Protein AF-A0A3P7LHP8-F1 (afdb_monomer)

InterPro domains:
  IPR000633 Vinculin, conserved site [PS00663] (89-109)
  IPR006077 Vinculin/alpha-catenin [PF01044] (1-221)
  IPR017997 Vinculin [PTHR46180] (1-216)
  IPR036723 Alpha-catenin/vinculin-like superfamily [SSF47220] (1-176)

Mean predicted aligned error: 13.94 Å

Structure (mmCIF, N/CA/C/O backbone):
data_AF-A0A3P7LHP8-F1
#
_entry.id   AF-A0A3P7LHP8-F1
#
loop_
_atom_site.group_PDB
_atom_site.id
_atom_site.type_symbol
_atom_site.label_atom_id
_atom_site.label_alt_id
_atom_site.label_comp_id
_atom_site.label_asym_id
_atom_site.label_entity_id
_atom_site.label_seq_id
_atom_site.pdbx_PDB_ins_code
_atom_site.Cartn_x
_atom_site.Cartn_y
_atom_site.Cartn_z
_atom_site.occupancy
_atom_site.B_iso_or_equiv
_atom_site.auth_seq_id
_atom_site.auth_comp_id
_atom_site.auth_asym_id
_atom_site.auth_atom_id
_atom_site.pdbx_PDB_model_num
ATOM 1 N N . MET A 1 1 ? 11.527 -10.636 -13.125 1.00 71.81 1 MET A N 1
ATOM 2 C CA . MET A 1 1 ? 12.858 -10.072 -13.431 1.00 71.81 1 MET A CA 1
ATOM 3 C C . MET A 1 1 ? 13.612 -10.857 -14.513 1.00 71.81 1 MET A C 1
ATOM 5 O O . MET A 1 1 ? 14.001 -10.207 -15.472 1.00 71.81 1 MET A O 1
ATOM 9 N N . PRO A 1 2 ? 13.761 -12.202 -14.464 1.00 74.88 2 PRO A N 1
ATOM 10 C CA . PRO A 1 2 ? 14.582 -12.938 -15.445 1.00 74.88 2 PRO A CA 1
ATOM 11 C C . PRO A 1 2 ? 14.226 -12.710 -16.932 1.00 74.88 2 PRO A C 1
ATOM 13 O O . PRO A 1 2 ? 15.140 -12.490 -17.721 1.00 74.88 2 PRO A O 1
ATOM 16 N N . PRO A 1 3 ? 12.938 -12.638 -17.334 1.00 79.81 3 PRO A N 1
ATOM 17 C CA . PRO A 1 3 ? 12.587 -12.382 -18.737 1.00 79.81 3 PRO A CA 1
ATOM 18 C C . PRO A 1 3 ? 12.969 -10.982 -19.242 1.00 79.81 3 PRO A C 1
ATOM 20 O O . PRO A 1 3 ? 13.235 -10.802 -20.426 1.00 79.81 3 PRO A O 1
ATOM 23 N N . ALA A 1 4 ? 12.989 -9.980 -18.357 1.00 79.00 4 ALA A N 1
ATOM 24 C CA . ALA A 1 4 ? 13.349 -8.612 -18.727 1.00 79.00 4 ALA A CA 1
ATOM 25 C C . ALA A 1 4 ? 14.856 -8.486 -18.995 1.00 79.00 4 ALA A C 1
ATOM 27 O O . ALA A 1 4 ? 15.250 -7.811 -19.941 1.00 79.00 4 ALA A O 1
ATOM 28 N N . LEU A 1 5 ? 15.680 -9.191 -18.211 1.00 83.62 5 LEU A N 1
ATOM 29 C CA . LEU A 1 5 ? 17.132 -9.242 -18.400 1.00 83.62 5 LEU A CA 1
ATOM 30 C C . LEU A 1 5 ? 17.506 -9.934 -19.713 1.00 83.62 5 LEU A C 1
ATOM 32 O O . LEU A 1 5 ? 18.297 -9.388 -20.473 1.00 83.62 5 LEU A O 1
ATOM 36 N N . PHE A 1 6 ? 16.864 -11.066 -20.022 1.00 87.31 6 PHE A N 1
ATOM 37 C CA . PHE A 1 6 ? 17.081 -11.770 -21.288 1.00 87.31 6 PHE A CA 1
ATOM 38 C C . PHE A 1 6 ? 16.796 -10.875 -22.504 1.00 87.31 6 PHE A C 1
ATOM 40 O O . PHE A 1 6 ? 17.569 -10.846 -23.455 1.00 87.31 6 PHE A O 1
ATOM 47 N N . ARG A 1 7 ? 15.724 -10.073 -22.454 1.00 83.50 7 A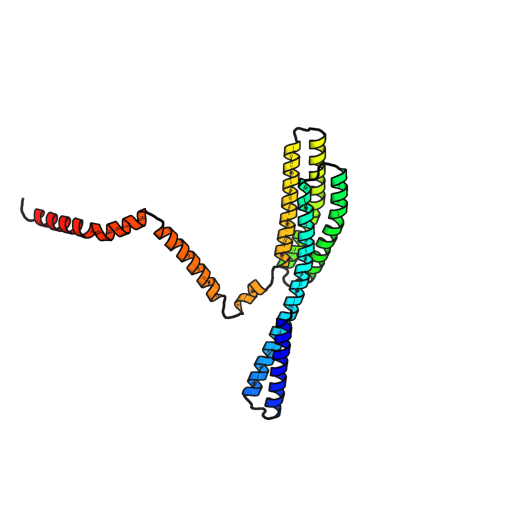RG A N 1
ATOM 48 C CA . ARG A 1 7 ? 15.395 -9.122 -23.527 1.00 83.50 7 ARG A CA 1
ATOM 49 C C . ARG A 1 7 ? 16.471 -8.047 -23.719 1.00 83.50 7 ARG A C 1
ATOM 51 O O . ARG A 1 7 ? 16.726 -7.652 -24.851 1.00 83.50 7 ARG A O 1
ATOM 58 N N . VAL A 1 8 ? 17.079 -7.553 -22.638 1.00 91.38 8 VAL A N 1
ATOM 59 C CA . VAL A 1 8 ? 18.191 -6.587 -22.726 1.00 91.38 8 VAL A CA 1
ATOM 60 C C . VAL A 1 8 ? 19.426 -7.247 -23.340 1.00 91.38 8 VAL A C 1
ATOM 62 O O . VAL A 1 8 ? 20.081 -6.650 -24.191 1.00 91.38 8 VAL A O 1
ATOM 65 N N . GLU A 1 9 ? 19.719 -8.486 -22.946 1.00 93.56 9 GLU A N 1
ATOM 66 C CA . GLU A 1 9 ? 20.841 -9.263 -23.472 1.00 93.56 9 GLU A CA 1
ATOM 67 C C . GLU A 1 9 ? 20.690 -9.537 -24.975 1.00 93.56 9 GLU A C 1
ATOM 69 O O . GLU A 1 9 ? 21.586 -9.203 -25.749 1.00 93.56 9 GLU A O 1
ATOM 74 N N . GLU A 1 10 ? 19.535 -10.034 -25.415 1.00 93.31 10 GLU A N 1
ATOM 75 C CA . GLU A 1 10 ? 19.224 -10.254 -26.834 1.00 93.31 10 GLU A CA 1
ATOM 76 C C . GLU A 1 10 ? 19.318 -8.950 -27.645 1.00 93.31 10 GLU A C 1
ATOM 78 O O . GLU A 1 10 ? 19.951 -8.895 -28.701 1.00 93.31 10 GLU A O 1
ATOM 83 N N . ALA A 1 11 ? 18.757 -7.858 -27.122 1.00 94.88 11 ALA A N 1
ATOM 84 C CA . ALA A 1 11 ? 18.827 -6.556 -27.774 1.00 94.88 11 ALA A CA 1
ATOM 85 C C . ALA A 1 11 ? 20.271 -6.041 -27.914 1.00 94.88 11 ALA A C 1
ATOM 87 O O . ALA A 1 11 ? 20.603 -5.399 -28.912 1.00 94.88 11 ALA A O 1
ATOM 88 N N . SER A 1 12 ? 21.144 -6.352 -26.950 1.00 96.50 12 SER A N 1
ATOM 89 C CA . SER A 1 12 ? 22.566 -6.007 -27.016 1.00 96.50 12 SER A CA 1
ATOM 90 C C . SER A 1 12 ? 23.298 -6.769 -28.124 1.00 96.50 12 SER A C 1
ATOM 92 O O . SER A 1 12 ? 24.155 -6.189 -28.790 1.00 96.50 12 SER A O 1
ATOM 94 N N . GLN A 1 13 ? 22.911 -8.022 -28.389 1.00 96.94 13 GLN A N 1
ATOM 95 C CA . GLN A 1 13 ? 23.457 -8.816 -29.494 1.00 96.94 13 GLN A CA 1
ATOM 96 C C . GLN A 1 13 ? 23.066 -8.201 -30.844 1.00 96.94 13 GLN A C 1
ATOM 98 O O . GLN A 1 13 ? 23.929 -7.991 -31.691 1.00 96.94 13 GLN A O 1
ATOM 103 N N . PHE A 1 14 ? 21.806 -7.778 -31.017 1.00 95.56 14 PHE A N 1
ATOM 104 C CA . PHE A 1 14 ? 21.389 -7.080 -32.244 1.00 95.56 14 PHE A CA 1
ATOM 105 C C . PHE A 1 14 ? 22.141 -5.769 -32.482 1.00 95.56 14 PHE A C 1
ATOM 107 O O . PHE A 1 14 ? 22.428 -5.433 -33.631 1.00 95.56 14 PHE A O 1
ATOM 114 N N . LEU A 1 15 ? 22.491 -5.035 -31.422 1.00 97.38 15 LEU A N 1
ATOM 115 C CA . LEU A 1 15 ? 23.317 -3.834 -31.548 1.00 97.38 15 LEU A CA 1
ATOM 116 C C . LEU A 1 15 ? 24.757 -4.164 -31.962 1.00 97.38 15 LEU A C 1
ATOM 118 O O . LEU A 1 15 ? 25.315 -3.458 -32.801 1.00 97.38 15 LEU A O 1
ATOM 122 N N . GLN A 1 16 ? 25.346 -5.235 -31.424 1.00 97.50 16 GLN A N 1
ATOM 123 C CA . GLN A 1 16 ? 26.680 -5.691 -31.829 1.00 97.50 16 GLN A CA 1
ATOM 124 C C . GLN A 1 16 ? 26.702 -6.110 -33.305 1.00 97.50 16 GLN A C 1
ATOM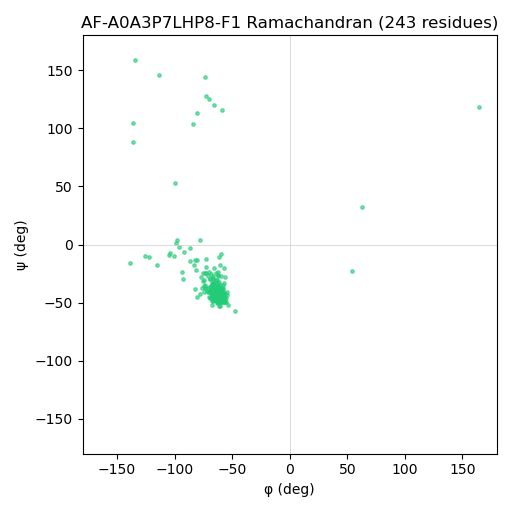 126 O O . GLN A 1 16 ? 27.563 -5.649 -34.059 1.00 97.50 16 GLN A O 1
ATOM 131 N N . ASP A 1 17 ? 25.710 -6.891 -33.740 1.00 96.50 17 ASP A N 1
ATOM 132 C CA . ASP A 1 17 ? 25.544 -7.293 -35.141 1.00 96.50 17 ASP A CA 1
ATOM 133 C C . ASP A 1 17 ? 25.386 -6.073 -36.059 1.00 96.50 17 ASP A C 1
ATOM 135 O O . ASP A 1 17 ? 25.985 -5.999 -37.133 1.00 96.50 17 ASP A O 1
ATOM 139 N N . ALA A 1 18 ? 24.599 -5.081 -35.632 1.00 97.56 18 ALA A N 1
ATOM 140 C CA . ALA A 1 18 ? 24.390 -3.856 -36.393 1.00 97.56 18 ALA A CA 1
ATOM 141 C C . ALA A 1 18 ? 25.692 -3.071 -36.604 1.00 97.56 18 ALA A C 1
ATOM 143 O O . ALA A 1 18 ? 25.943 -2.604 -37.715 1.00 97.56 18 ALA A O 1
ATOM 144 N N . VAL A 1 19 ? 26.530 -2.954 -35.568 1.00 97.44 19 VAL A N 1
ATOM 145 C CA . VAL A 1 19 ? 27.836 -2.281 -35.652 1.00 97.44 19 VAL A CA 1
ATOM 146 C C . VAL A 1 19 ? 28.754 -2.995 -36.642 1.00 97.44 19 VAL A C 1
ATOM 148 O O . VAL A 1 19 ? 29.385 -2.330 -37.462 1.00 97.44 19 VAL A O 1
ATOM 151 N N . GLN A 1 20 ? 28.801 -4.331 -36.621 1.00 96.81 20 GLN A N 1
ATOM 152 C CA . GLN A 1 20 ? 29.609 -5.095 -37.578 1.00 96.81 20 GLN A CA 1
ATOM 153 C C . GLN A 1 20 ? 29.133 -4.885 -39.022 1.00 96.81 20 GLN A C 1
ATOM 155 O O . GLN A 1 20 ? 29.943 -4.585 -39.899 1.00 96.81 20 GLN A O 1
ATOM 160 N N . LEU A 1 21 ? 27.823 -4.988 -39.265 1.00 96.50 21 LEU A N 1
ATOM 161 C CA . LEU A 1 21 ? 27.235 -4.844 -40.600 1.00 96.50 21 LEU A CA 1
ATOM 162 C C . LEU A 1 21 ? 27.407 -3.430 -41.167 1.00 96.50 21 LEU A C 1
ATOM 164 O O . LEU A 1 21 ? 27.750 -3.279 -42.337 1.00 96.50 21 LEU A O 1
ATOM 168 N N . LEU A 1 22 ? 27.185 -2.398 -40.348 1.00 96.25 22 LEU A N 1
ATOM 169 C CA . LEU A 1 22 ? 27.300 -0.997 -40.768 1.00 96.25 22 LEU A CA 1
ATOM 170 C C . LEU A 1 22 ? 28.752 -0.523 -40.873 1.00 96.25 22 LEU A C 1
ATOM 172 O O . LEU A 1 22 ? 29.041 0.368 -41.668 1.00 96.25 22 LEU A O 1
ATOM 176 N N . GLY A 1 23 ? 29.661 -1.113 -40.091 1.00 95.62 23 GLY A N 1
ATOM 177 C CA . GLY A 1 23 ? 31.096 -0.859 -40.206 1.00 95.62 23 GLY A CA 1
ATOM 178 C C . GLY A 1 23 ? 31.687 -1.395 -41.512 1.00 95.62 23 GLY A C 1
ATOM 179 O O . GLY A 1 23 ? 32.597 -0.780 -42.060 1.00 95.62 23 GLY A O 1
ATOM 180 N N . GLN A 1 24 ? 31.158 -2.513 -42.024 1.00 95.75 24 GLN A N 1
ATOM 181 C CA . GLN A 1 24 ? 31.544 -3.082 -43.321 1.00 95.75 24 GLN A CA 1
ATOM 182 C C . GLN A 1 24 ? 30.854 -2.376 -44.497 1.00 95.75 24 GLN A C 1
ATOM 184 O O . GLN A 1 24 ? 31.508 -2.059 -45.488 1.00 95.75 24 GLN A O 1
ATOM 189 N N . ASP A 1 25 ? 29.546 -2.121 -44.389 1.00 95.81 25 ASP A N 1
ATOM 190 C CA . ASP A 1 25 ? 28.748 -1.419 -45.398 1.00 95.81 25 ASP A CA 1
ATOM 191 C C . ASP A 1 25 ? 27.816 -0.379 -44.740 1.00 95.81 25 ASP A C 1
ATOM 193 O O . ASP A 1 25 ? 26.749 -0.731 -44.218 1.00 95.81 25 ASP A O 1
ATOM 197 N N . PRO A 1 26 ? 28.148 0.924 -44.831 1.00 95.38 26 PRO A N 1
ATOM 198 C CA . PRO A 1 26 ? 27.325 2.007 -44.281 1.00 95.38 26 PRO A CA 1
ATOM 199 C C . PRO A 1 26 ? 25.899 2.098 -44.862 1.00 95.38 26 PRO A C 1
ATOM 201 O O . PRO A 1 26 ? 25.013 2.751 -44.291 1.00 95.38 26 PRO A O 1
ATOM 204 N N . THR A 1 27 ? 25.645 1.471 -46.013 1.00 95.31 27 THR A N 1
ATOM 205 C CA . THR A 1 27 ? 24.336 1.463 -46.684 1.00 95.31 27 THR A CA 1
ATOM 206 C C . THR A 1 27 ? 23.514 0.200 -46.419 1.00 95.31 27 THR A C 1
ATOM 208 O O . THR A 1 27 ? 22.365 0.120 -46.86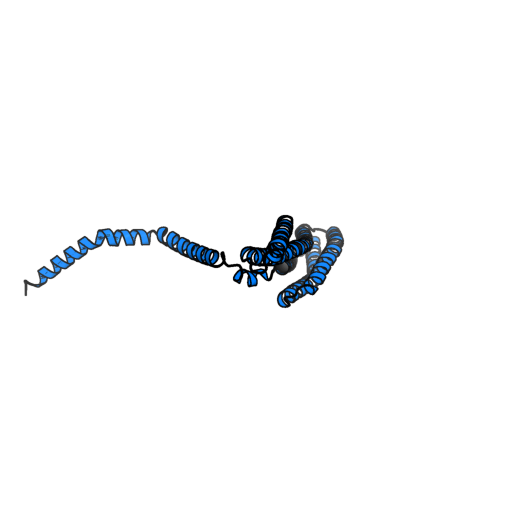5 1.00 95.31 27 THR A O 1
ATOM 211 N N . SER A 1 28 ? 24.036 -0.731 -45.611 1.00 96.75 28 SER A N 1
ATOM 212 C CA . SER A 1 28 ? 23.397 -2.010 -45.300 1.00 96.75 28 SER A CA 1
ATOM 213 C C . SER A 1 28 ? 22.017 -1.841 -44.659 1.00 96.75 28 SER A C 1
ATOM 215 O O . SER A 1 28 ? 21.864 -1.363 -43.530 1.00 96.75 28 SER A O 1
ATOM 217 N N . GLN A 1 29 ? 20.983 -2.298 -45.370 1.00 96.25 29 GLN A N 1
ATOM 218 C CA . GLN A 1 29 ? 19.599 -2.294 -44.884 1.00 96.25 29 GLN A CA 1
ATOM 219 C C . GLN A 1 29 ? 19.415 -3.222 -43.677 1.00 96.25 29 GLN A C 1
ATOM 221 O O . GLN A 1 29 ? 18.713 -2.878 -42.724 1.00 96.25 29 GLN A O 1
ATOM 226 N N . LEU A 1 30 ? 20.081 -4.384 -43.686 1.00 95.25 30 LEU A N 1
ATOM 227 C CA . LEU A 1 30 ? 20.036 -5.332 -42.573 1.00 95.25 30 LEU A CA 1
ATOM 228 C C . LEU A 1 30 ? 20.683 -4.737 -41.316 1.00 95.25 30 LEU A C 1
ATOM 230 O O . LEU A 1 30 ? 20.103 -4.845 -40.238 1.00 95.25 30 LEU A O 1
ATOM 234 N N . GLY A 1 31 ? 21.827 -4.057 -41.460 1.00 96.50 31 GLY A N 1
ATOM 235 C CA . GLY A 1 31 ? 22.488 -3.361 -40.354 1.00 96.50 31 GLY A CA 1
ATOM 236 C C . GLY A 1 31 ? 21.591 -2.293 -39.719 1.00 96.50 31 GLY A C 1
ATOM 237 O O . GLY A 1 31 ? 21.432 -2.263 -38.500 1.00 96.50 31 GLY A O 1
ATOM 238 N N . ARG A 1 32 ? 20.905 -1.479 -40.536 1.00 97.31 32 ARG A N 1
ATOM 239 C CA . ARG A 1 32 ? 19.922 -0.489 -40.049 1.00 97.31 32 ARG A CA 1
ATOM 240 C C . ARG A 1 32 ? 18.742 -1.138 -39.327 1.00 97.31 32 ARG A C 1
ATOM 242 O O . ARG A 1 32 ? 18.329 -0.646 -38.281 1.00 97.31 32 ARG A O 1
ATOM 249 N N . LYS A 1 33 ? 18.211 -2.247 -39.852 1.00 96.56 33 LYS A N 1
ATOM 250 C CA . LYS A 1 33 ? 17.118 -2.989 -39.207 1.00 96.56 33 LYS A CA 1
ATOM 251 C C . LYS A 1 33 ? 17.536 -3.516 -37.831 1.00 96.56 33 LYS A C 1
ATOM 253 O O . LYS A 1 33 ? 16.822 -3.283 -36.859 1.00 96.56 33 LYS A O 1
ATOM 258 N N . ARG A 1 34 ? 18.704 -4.163 -37.741 1.00 96.56 34 ARG A N 1
ATOM 259 C CA . ARG A 1 34 ? 19.256 -4.683 -36.478 1.00 96.56 34 ARG A CA 1
ATOM 260 C C . ARG A 1 34 ? 19.508 -3.573 -35.461 1.00 96.56 34 ARG A C 1
ATOM 262 O O . ARG A 1 34 ? 19.192 -3.754 -34.290 1.00 96.56 34 ARG A O 1
ATOM 269 N N . LEU A 1 35 ? 19.981 -2.408 -35.911 1.00 96.69 35 LEU A N 1
ATOM 270 C CA . LEU A 1 35 ? 20.140 -1.231 -35.056 1.00 96.69 35 LEU A CA 1
ATOM 271 C C . LEU A 1 35 ? 18.799 -0.804 -34.446 1.00 96.69 35 LEU A C 1
ATOM 273 O O . LEU A 1 35 ? 18.706 -0.643 -33.236 1.00 96.69 35 LEU A O 1
ATOM 277 N N . ILE A 1 36 ? 17.750 -0.669 -35.265 1.00 95.75 36 ILE A N 1
ATOM 278 C CA . ILE A 1 36 ? 16.415 -0.262 -34.799 1.00 95.75 36 ILE A CA 1
ATOM 279 C C . ILE A 1 36 ? 15.836 -1.287 -33.813 1.00 95.75 36 ILE A C 1
ATOM 281 O O . ILE A 1 36 ? 15.333 -0.908 -32.753 1.00 95.75 36 ILE A O 1
ATOM 285 N N . GLU A 1 37 ? 15.908 -2.579 -34.143 1.00 93.75 37 GLU A N 1
ATOM 286 C CA . GLU A 1 37 ? 15.404 -3.662 -33.290 1.00 93.75 37 GLU A CA 1
ATOM 287 C C . GLU A 1 37 ? 16.165 -3.737 -31.962 1.00 93.75 37 GLU A C 1
ATOM 289 O O . GLU A 1 37 ? 15.538 -3.797 -30.902 1.00 93.75 37 GLU A O 1
ATOM 294 N N . GLY A 1 38 ? 17.497 -3.645 -32.003 1.00 94.00 38 GLY A N 1
ATOM 295 C CA . GLY A 1 38 ? 18.345 -3.591 -30.817 1.00 94.00 38 GLY A CA 1
ATOM 296 C C . GLY A 1 38 ? 18.047 -2.368 -29.949 1.00 94.00 38 GLY A C 1
ATOM 297 O O . GLY A 1 38 ? 17.789 -2.506 -28.755 1.00 94.00 38 GLY A O 1
ATOM 298 N N . SER A 1 39 ? 17.974 -1.167 -30.530 1.00 95.56 39 SER A N 1
ATOM 299 C CA . SER A 1 39 ? 17.658 0.059 -29.781 1.00 95.56 39 SER A CA 1
ATOM 300 C C . SER A 1 39 ? 16.279 -0.005 -29.119 1.00 95.56 39 SER A C 1
ATOM 302 O O . SER A 1 39 ? 16.142 0.333 -27.940 1.00 95.56 39 SER A O 1
ATOM 304 N N . ARG A 1 40 ? 15.255 -0.489 -29.835 1.00 93.00 40 ARG A N 1
ATOM 305 C CA . ARG A 1 40 ? 13.913 -0.693 -29.269 1.00 93.00 40 ARG A CA 1
ATOM 306 C C . ARG A 1 40 ? 13.938 -1.731 -28.146 1.00 93.00 40 ARG A C 1
ATOM 308 O O . ARG A 1 40 ? 13.317 -1.514 -27.105 1.00 93.00 40 ARG A O 1
ATOM 315 N N . GLY A 1 41 ? 14.648 -2.838 -28.350 1.00 88.69 41 GLY A N 1
ATOM 316 C CA . GLY A 1 41 ? 14.789 -3.910 -27.371 1.00 88.69 41 GLY A CA 1
ATOM 317 C C . GLY A 1 41 ? 15.448 -3.440 -26.073 1.00 88.69 41 GLY A C 1
ATOM 318 O O . GLY A 1 41 ? 14.940 -3.759 -24.999 1.00 88.69 41 GLY A O 1
ATOM 319 N N . ILE A 1 42 ? 16.495 -2.610 -26.151 1.00 92.69 42 ILE A N 1
ATOM 320 C CA . ILE A 1 42 ? 17.154 -2.023 -24.973 1.00 92.69 42 ILE A CA 1
ATOM 321 C C . ILE A 1 42 ? 16.196 -1.118 -24.198 1.00 92.69 42 ILE A C 1
ATOM 323 O O . ILE A 1 42 ? 16.085 -1.261 -22.979 1.00 92.69 42 ILE A O 1
ATOM 327 N N . LEU A 1 43 ? 15.464 -0.231 -24.883 1.00 90.75 43 LEU A N 1
ATOM 328 C CA . LEU A 1 43 ? 14.508 0.670 -24.232 1.00 90.75 43 LEU A CA 1
ATOM 329 C C . LEU A 1 43 ? 13.398 -0.119 -23.520 1.00 90.75 43 LEU A C 1
ATOM 331 O O . LEU A 1 43 ? 13.131 0.097 -22.339 1.00 90.75 43 LEU A O 1
ATOM 335 N N . GLN A 1 44 ? 12.786 -1.075 -24.223 1.00 88.62 44 GLN A N 1
ATOM 336 C CA . GLN A 1 44 ? 11.710 -1.909 -23.681 1.00 88.62 44 GLN A CA 1
ATOM 337 C C . GLN A 1 44 ? 12.197 -2.835 -22.560 1.00 88.62 44 GLN A C 1
ATOM 339 O O . GLN A 1 44 ? 11.493 -3.033 -21.571 1.00 88.62 44 GLN A O 1
ATOM 344 N N . GLY A 1 45 ? 13.389 -3.415 -22.708 1.00 85.31 45 GLY A N 1
ATOM 345 C CA . GLY A 1 45 ? 14.004 -4.283 -21.710 1.00 85.31 45 GLY A CA 1
ATOM 346 C C . GLY A 1 45 ? 14.336 -3.526 -20.428 1.00 85.31 45 GLY A C 1
ATOM 347 O O . GLY A 1 45 ? 13.941 -3.956 -19.347 1.00 85.31 45 GLY A O 1
ATOM 348 N N . THR A 1 46 ? 14.964 -2.354 -20.549 1.00 90.12 46 THR A N 1
ATOM 349 C CA . THR A 1 46 ? 15.288 -1.491 -19.401 1.00 90.12 46 THR A CA 1
ATOM 350 C C . THR A 1 46 ? 14.026 -1.054 -18.666 1.00 90.12 46 THR A C 1
ATOM 352 O O . THR A 1 46 ? 13.948 -1.201 -17.447 1.00 90.12 46 THR A O 1
ATOM 355 N N . LEU A 1 47 ? 12.999 -0.606 -19.398 1.00 88.00 47 LEU A N 1
ATOM 356 C CA . LEU A 1 47 ? 11.702 -0.265 -18.810 1.00 88.00 47 LEU A CA 1
ATOM 357 C C . LEU A 1 47 ? 11.105 -1.454 -18.043 1.00 88.00 47 LEU A C 1
ATOM 359 O O . LEU A 1 47 ? 10.669 -1.297 -16.907 1.00 88.00 47 LEU A O 1
ATOM 363 N N . ALA A 1 48 ? 11.127 -2.654 -18.626 1.00 84.88 48 ALA A N 1
ATOM 364 C CA . ALA A 1 48 ? 10.601 -3.852 -17.977 1.00 84.88 48 ALA A CA 1
ATOM 365 C C . ALA A 1 48 ? 11.375 -4.236 -16.702 1.00 84.88 48 ALA A C 1
ATOM 367 O O . ALA A 1 48 ? 10.769 -4.747 -15.759 1.00 84.88 48 ALA A O 1
ATOM 368 N N . VAL A 1 49 ? 12.691 -3.992 -16.647 1.00 86.38 49 VAL A N 1
ATOM 369 C CA . VAL A 1 49 ? 13.498 -4.190 -15.431 1.00 86.38 49 VAL A CA 1
ATOM 370 C C . VAL A 1 49 ? 13.086 -3.198 -14.344 1.00 86.38 49 VAL A C 1
ATOM 372 O O . VAL A 1 49 ? 12.809 -3.625 -13.223 1.00 86.38 49 VAL A O 1
ATOM 375 N N . LEU A 1 50 ? 12.987 -1.908 -14.680 1.00 87.69 50 LEU A N 1
ATOM 376 C CA . LEU A 1 50 ? 12.589 -0.858 -13.737 1.00 87.69 50 LEU A CA 1
ATOM 377 C C . LEU A 1 50 ? 11.180 -1.099 -13.185 1.00 87.69 50 LEU A C 1
ATOM 379 O O . LEU A 1 50 ? 10.983 -1.067 -11.975 1.00 87.69 50 LEU A O 1
ATOM 383 N N . VAL A 1 51 ? 10.222 -1.448 -14.049 1.00 85.31 51 VAL A N 1
ATOM 384 C CA . VAL A 1 51 ? 8.856 -1.806 -13.636 1.00 85.31 51 VAL A CA 1
ATOM 385 C C . VAL A 1 51 ? 8.855 -3.048 -12.743 1.00 85.31 51 VAL A C 1
ATOM 387 O O . VAL A 1 51 ? 8.158 -3.086 -11.735 1.00 85.31 51 VAL A O 1
ATOM 390 N N . ALA A 1 52 ? 9.634 -4.084 -13.071 1.00 85.38 52 ALA A N 1
ATOM 391 C CA . ALA A 1 52 ? 9.693 -5.287 -12.243 1.00 85.38 52 ALA A CA 1
ATOM 392 C C . ALA A 1 52 ? 10.255 -5.011 -10.839 1.00 85.38 52 ALA A C 1
ATOM 394 O O . ALA A 1 52 ? 9.798 -5.640 -9.879 1.00 85.38 52 ALA A O 1
ATOM 395 N N . PHE A 1 53 ? 11.230 -4.105 -10.738 1.00 89.12 53 PHE A N 1
ATOM 396 C CA . PHE A 1 53 ? 11.785 -3.642 -9.472 1.00 89.12 53 PHE A CA 1
ATOM 397 C C . PHE A 1 53 ? 10.749 -2.839 -8.679 1.00 89.12 53 PHE A C 1
ATOM 399 O O . PHE A 1 53 ? 10.437 -3.207 -7.548 1.00 89.12 53 PHE A O 1
ATOM 406 N N . ASP A 1 54 ? 10.133 -1.835 -9.301 1.00 90.81 54 ASP A N 1
ATOM 407 C CA . ASP A 1 54 ? 9.105 -0.994 -8.680 1.00 90.81 54 ASP A CA 1
ATOM 408 C C . ASP A 1 54 ? 7.922 -1.821 -8.148 1.00 90.81 54 ASP A C 1
ATOM 410 O O . ASP A 1 54 ? 7.570 -1.746 -6.972 1.00 90.81 54 ASP A O 1
ATOM 414 N N . LEU A 1 55 ? 7.393 -2.742 -8.962 1.00 89.19 55 LEU A N 1
ATOM 415 C CA . LEU A 1 55 ? 6.334 -3.666 -8.544 1.00 89.19 55 LEU A CA 1
ATOM 416 C C . LEU A 1 55 ? 6.748 -4.556 -7.363 1.00 89.19 55 LEU A C 1
ATOM 418 O O . LEU A 1 55 ? 5.889 -5.056 -6.635 1.00 89.19 55 LEU A O 1
ATOM 422 N N . SER A 1 56 ? 8.044 -4.828 -7.191 1.00 91.75 56 SER A N 1
ATOM 423 C CA . SER A 1 56 ? 8.535 -5.593 -6.044 1.00 91.75 56 SER A CA 1
ATOM 424 C C . SER A 1 56 ? 8.555 -4.767 -4.761 1.00 91.75 56 SER A C 1
ATOM 426 O O . SER A 1 56 ? 8.155 -5.298 -3.725 1.00 91.75 56 SER A O 1
ATOM 428 N N . GLU A 1 57 ? 8.904 -3.482 -4.838 1.00 94.88 57 GLU A N 1
ATOM 429 C CA . GLU A 1 57 ? 8.815 -2.554 -3.707 1.00 94.88 57 GLU A CA 1
ATOM 430 C C . GLU A 1 57 ? 7.354 -2.321 -3.313 1.00 94.88 57 GLU A C 1
ATOM 432 O O . GLU A 1 57 ? 6.994 -2.521 -2.154 1.00 94.88 57 GLU A O 1
ATOM 437 N N . VAL A 1 58 ? 6.467 -2.069 -4.284 1.00 96.12 58 VAL A N 1
ATOM 438 C CA . VAL A 1 58 ? 5.019 -1.944 -4.041 1.00 96.12 58 VAL A CA 1
ATOM 439 C C . VAL A 1 58 ? 4.465 -3.175 -3.316 1.00 96.12 58 VAL A C 1
ATOM 441 O O . VAL A 1 58 ? 3.716 -3.042 -2.348 1.00 96.12 58 VAL A O 1
ATOM 444 N N . ARG A 1 59 ? 4.862 -4.393 -3.721 1.00 97.00 59 ARG A N 1
ATOM 445 C CA . ARG A 1 59 ? 4.444 -5.623 -3.025 1.00 97.00 59 ARG A CA 1
ATOM 446 C C . ARG A 1 59 ? 4.890 -5.647 -1.563 1.00 97.00 59 ARG A C 1
ATOM 448 O O . ARG A 1 59 ? 4.095 -6.060 -0.726 1.00 97.00 59 ARG A O 1
ATOM 455 N N . LYS A 1 60 ? 6.108 -5.199 -1.238 1.00 97.56 60 LYS A N 1
ATOM 456 C CA . LYS A 1 60 ? 6.580 -5.133 0.158 1.00 97.56 60 LYS A CA 1
ATOM 457 C C . LYS A 1 60 ? 5.706 -4.196 0.994 1.00 97.56 60 LYS A C 1
ATOM 459 O O . LYS A 1 60 ? 5.299 -4.573 2.090 1.00 97.56 60 LYS A O 1
ATOM 464 N N . ILE A 1 61 ? 5.361 -3.024 0.458 1.00 98.31 61 ILE A N 1
ATOM 465 C CA . ILE A 1 61 ? 4.507 -2.045 1.149 1.00 98.31 61 ILE A CA 1
ATOM 466 C C . ILE A 1 61 ? 3.101 -2.618 1.382 1.00 98.31 61 ILE A C 1
ATOM 468 O O . ILE A 1 61 ? 2.550 -2.528 2.483 1.00 98.31 61 ILE A O 1
ATOM 472 N N . VAL A 1 62 ? 2.536 -3.282 0.369 1.00 98.31 62 VAL A N 1
ATOM 473 C CA . VAL A 1 62 ? 1.233 -3.958 0.467 1.00 98.31 62 VAL A CA 1
ATOM 474 C C . VAL A 1 62 ? 1.236 -5.052 1.541 1.00 98.31 62 VAL A C 1
ATOM 476 O O . VAL A 1 62 ? 0.240 -5.207 2.247 1.00 98.31 62 VAL A O 1
ATOM 479 N N . GLU A 1 63 ? 2.335 -5.787 1.724 1.00 98.44 63 GLU A N 1
ATOM 480 C CA . GLU A 1 63 ? 2.426 -6.785 2.797 1.00 98.44 63 GLU A CA 1
ATOM 481 C C . GLU A 1 63 ? 2.396 -6.158 4.203 1.00 98.44 63 GLU A C 1
ATOM 483 O O . GLU A 1 63 ? 1.784 -6.733 5.109 1.00 98.44 63 GLU A O 1
ATOM 488 N N . TYR A 1 64 ? 2.945 -4.952 4.406 1.00 98.50 64 TYR A N 1
ATOM 489 C CA . TYR A 1 64 ? 2.750 -4.232 5.674 1.00 98.50 64 TYR A CA 1
ATOM 490 C C . TYR A 1 64 ? 1.278 -3.869 5.899 1.00 98.50 64 TYR A C 1
ATOM 492 O O . TYR A 1 64 ? 0.765 -4.059 7.003 1.00 98.50 64 T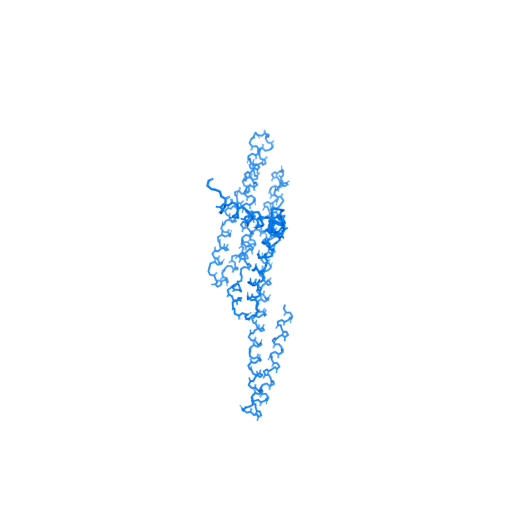YR A O 1
ATOM 500 N N . CYS A 1 65 ? 0.579 -3.417 4.853 1.00 98.62 65 CYS A N 1
ATOM 501 C CA . CYS A 1 65 ? -0.850 -3.100 4.920 1.00 98.62 65 CYS A CA 1
ATOM 502 C C . CYS A 1 65 ? -1.686 -4.336 5.287 1.00 98.62 65 CYS A C 1
ATOM 504 O O . CYS A 1 65 ? -2.508 -4.300 6.205 1.00 98.62 65 CYS A O 1
ATOM 506 N N . LYS A 1 66 ? -1.427 -5.471 4.628 1.00 98.50 66 LYS A N 1
ATOM 507 C CA . LYS A 1 66 ? -2.089 -6.749 4.931 1.00 98.50 66 LYS A CA 1
ATOM 508 C C . LYS A 1 66 ? -1.787 -7.251 6.339 1.00 98.50 66 LYS A C 1
ATOM 510 O O . LYS A 1 66 ? -2.680 -7.787 6.988 1.00 98.50 66 LYS A O 1
ATOM 515 N N . SER A 1 67 ? -0.562 -7.057 6.824 1.00 98.31 67 SER A N 1
ATOM 516 C CA . SER A 1 67 ? -0.184 -7.428 8.193 1.00 98.31 67 SER A CA 1
ATOM 517 C C . SER A 1 67 ? -1.004 -6.652 9.226 1.00 98.31 67 SER A C 1
ATOM 519 O O . SER A 1 67 ? -1.481 -7.231 10.201 1.00 98.31 67 SER A O 1
ATOM 521 N N . VAL A 1 68 ? -1.231 -5.355 8.993 1.00 98.44 68 VAL A N 1
ATOM 522 C CA . VAL A 1 68 ? -2.113 -4.538 9.836 1.00 98.44 68 VAL A CA 1
ATOM 523 C C . VAL A 1 68 ? -3.562 -5.026 9.765 1.00 98.44 68 VAL A C 1
ATOM 525 O O . VAL A 1 68 ? -4.181 -5.209 10.810 1.00 98.44 68 VAL A O 1
ATOM 528 N N . LEU A 1 69 ? -4.093 -5.297 8.568 1.00 98.56 69 LEU A N 1
ATOM 529 C CA . LEU A 1 69 ? -5.447 -5.844 8.396 1.00 98.56 69 LEU A CA 1
ATOM 530 C C . LEU A 1 69 ? -5.637 -7.180 9.131 1.00 98.56 69 LEU A C 1
ATOM 532 O O . LEU A 1 69 ? -6.657 -7.387 9.786 1.00 98.56 69 LEU A O 1
ATOM 536 N N . ALA A 1 70 ? -4.642 -8.068 9.076 1.00 98.06 70 ALA A N 1
ATOM 537 C CA . ALA A 1 70 ? -4.673 -9.342 9.788 1.00 98.06 70 ALA A CA 1
ATOM 538 C C . ALA A 1 70 ? -4.737 -9.151 11.313 1.00 98.06 70 ALA A C 1
ATOM 540 O O . ALA A 1 70 ? -5.466 -9.872 11.993 1.00 98.06 70 ALA A O 1
ATOM 541 N N . MET A 1 71 ? -4.025 -8.158 11.857 1.00 97.38 71 MET A N 1
ATOM 542 C CA . MET A 1 71 ? -4.138 -7.811 13.276 1.00 97.38 71 MET A CA 1
ATOM 543 C C . MET A 1 71 ? -5.497 -7.200 13.613 1.00 97.38 71 MET A C 1
ATOM 545 O O . MET A 1 71 ? -6.088 -7.576 14.620 1.00 97.38 71 MET A O 1
ATOM 549 N N . LEU A 1 72 ? -6.021 -6.300 12.774 1.00 98.00 72 LEU A N 1
ATOM 550 C CA . LEU A 1 72 ? -7.355 -5.720 12.963 1.00 98.00 72 LEU A CA 1
ATOM 551 C C . LEU A 1 72 ? -8.445 -6.803 13.030 1.00 98.00 72 LEU A C 1
ATOM 553 O O . LEU A 1 72 ? -9.372 -6.677 13.826 1.00 98.00 72 LEU A O 1
ATOM 557 N N . GLY A 1 73 ? -8.287 -7.912 12.302 1.00 97.00 73 GLY A N 1
ATOM 558 C CA . GLY A 1 73 ? -9.171 -9.079 12.402 1.00 97.00 73 GLY A CA 1
ATOM 559 C C . GLY A 1 73 ? -9.276 -9.692 13.809 1.00 97.00 73 GLY A C 1
ATOM 560 O O . GLY A 1 73 ? -10.260 -10.357 14.111 1.00 97.00 73 GLY A O 1
ATOM 561 N N . GLN A 1 74 ? -8.318 -9.435 14.704 1.00 95.94 74 GLN A N 1
ATOM 562 C CA . GLN A 1 74 ? -8.342 -9.936 16.084 1.00 95.94 74 GLN A CA 1
ATOM 563 C C . GLN A 1 74 ? -9.203 -9.081 17.026 1.00 95.94 74 GLN A C 1
ATOM 565 O O . GLN A 1 74 ? -9.530 -9.526 18.126 1.00 95.94 74 GLN A O 1
ATOM 570 N N . VAL A 1 75 ? -9.602 -7.869 16.613 1.00 96.94 75 VAL A N 1
ATOM 571 C CA . VAL A 1 75 ? -10.363 -6.924 17.452 1.00 96.94 75 VAL A CA 1
ATOM 572 C C . VAL A 1 75 ? -11.679 -7.527 17.947 1.00 96.94 75 VAL A C 1
ATOM 574 O O . VAL A 1 75 ? -12.086 -7.272 19.083 1.00 96.94 75 VAL A O 1
ATOM 577 N N . GLU A 1 76 ? -12.330 -8.365 17.135 1.00 93.75 76 GLU A N 1
ATOM 578 C CA . GLU A 1 76 ? -13.576 -9.029 17.520 1.00 93.75 76 GLU A CA 1
ATOM 579 C C . GLU A 1 76 ? -13.395 -9.961 18.724 1.00 93.75 76 GLU A C 1
ATOM 581 O O . GLU A 1 76 ? -14.350 -10.152 19.477 1.00 93.75 76 GLU A O 1
ATOM 586 N N . HIS A 1 77 ? -12.195 -10.496 18.959 1.00 95.75 77 HIS A N 1
ATOM 587 C CA . HIS A 1 77 ? -11.910 -11.471 20.014 1.00 95.75 77 HIS A CA 1
ATOM 588 C C . HIS A 1 77 ? -11.452 -10.850 21.335 1.00 95.75 77 HIS A C 1
ATOM 590 O O . HIS A 1 77 ? -11.369 -11.563 22.328 1.00 95.75 77 HIS A O 1
ATOM 596 N N . ILE A 1 78 ? -11.222 -9.536 21.384 1.00 97.19 78 ILE A N 1
ATOM 597 C CA . ILE A 1 78 ? -10.795 -8.846 22.607 1.00 97.19 78 ILE A CA 1
ATOM 598 C C . ILE A 1 78 ? -11.955 -8.808 23.617 1.00 97.19 78 ILE A C 1
ATOM 600 O O . ILE A 1 78 ? -13.058 -8.338 23.309 1.00 97.19 78 ILE A O 1
ATOM 604 N N . ARG A 1 79 ? -11.716 -9.308 24.833 1.00 95.31 79 ARG A N 1
ATOM 605 C CA . ARG A 1 79 ? -12.689 -9.409 25.940 1.00 95.31 79 ARG A CA 1
ATOM 606 C C . ARG A 1 79 ? -12.207 -8.760 27.238 1.00 95.31 79 ARG A C 1
ATOM 608 O O . ARG A 1 79 ? -13.009 -8.576 28.155 1.00 95.31 79 ARG A O 1
ATOM 615 N N . SER A 1 80 ? -10.938 -8.359 27.324 1.00 97.50 80 SER A N 1
ATOM 616 C CA . SER A 1 80 ? -10.378 -7.716 28.518 1.00 97.50 80 SER A CA 1
ATOM 617 C C . SER A 1 80 ? -9.532 -6.474 28.208 1.00 97.50 80 SER A C 1
ATOM 619 O O . SER A 1 80 ? -9.019 -6.288 27.104 1.00 97.50 80 SER A O 1
ATOM 621 N N . PHE A 1 81 ? -9.358 -5.598 29.206 1.00 97.81 81 PHE A N 1
ATOM 622 C CA . PHE A 1 81 ? -8.472 -4.430 29.087 1.00 97.81 81 PHE A CA 1
ATOM 623 C C . PHE A 1 81 ? -6.993 -4.822 28.962 1.00 97.81 81 PHE A C 1
ATOM 625 O O . PHE A 1 81 ? -6.219 -4.077 28.366 1.00 97.81 81 PHE A O 1
ATOM 632 N N . SER A 1 82 ? -6.611 -5.982 29.507 1.00 97.81 82 SER A N 1
ATOM 633 C CA . SER A 1 82 ? -5.258 -6.529 29.381 1.00 97.81 82 SER A CA 1
ATOM 634 C C . SER A 1 82 ? -4.965 -6.931 27.933 1.00 97.81 82 SER A C 1
ATOM 636 O O . SER A 1 82 ? -3.987 -6.453 27.362 1.00 97.81 82 SER A O 1
ATOM 638 N N . GLU A 1 83 ? -5.876 -7.682 27.303 1.00 98.19 83 GLU A N 1
ATOM 639 C CA . GLU A 1 83 ? -5.796 -8.027 25.875 1.00 98.19 83 GLU A CA 1
ATOM 640 C C . GLU A 1 83 ? -5.789 -6.781 24.986 1.00 98.19 83 GLU A C 1
ATOM 642 O O . GLU A 1 83 ? -5.016 -6.703 24.035 1.00 98.19 83 GLU A O 1
ATOM 647 N N . LEU A 1 84 ? -6.605 -5.767 25.304 1.00 98.25 84 LEU A N 1
ATOM 648 C CA . LEU A 1 84 ? -6.585 -4.507 24.563 1.00 98.25 84 LEU A CA 1
ATOM 649 C C . LEU A 1 84 ? -5.223 -3.802 24.665 1.00 98.25 84 LEU A C 1
ATOM 651 O O . LEU A 1 84 ? -4.736 -3.261 23.673 1.00 98.25 84 LEU A O 1
ATOM 655 N N . ALA A 1 85 ? -4.610 -3.776 25.849 1.00 98.06 85 ALA A N 1
ATOM 656 C CA . ALA A 1 85 ? -3.300 -3.157 26.033 1.00 98.06 85 ALA A CA 1
ATOM 657 C C . ALA A 1 85 ? -2.215 -3.884 25.221 1.00 98.06 85 ALA A C 1
ATOM 659 O O . ALA A 1 85 ? -1.390 -3.231 24.579 1.00 98.06 85 ALA A O 1
ATOM 660 N N . GLU A 1 86 ? -2.247 -5.217 25.199 1.00 98.06 86 GLU A N 1
ATOM 661 C CA . GLU A 1 86 ? -1.349 -6.032 24.377 1.00 98.06 86 GLU A CA 1
ATOM 662 C C . GLU A 1 86 ? -1.584 -5.811 22.877 1.00 98.06 86 GLU A C 1
ATOM 664 O O . GLU A 1 86 ? -0.635 -5.571 22.128 1.00 98.06 86 GLU A O 1
ATOM 669 N N . PHE A 1 87 ? -2.846 -5.780 22.445 1.00 98.06 87 PHE A N 1
ATOM 670 C CA . PHE A 1 87 ? -3.215 -5.467 21.069 1.00 98.06 87 PHE A CA 1
ATOM 671 C C . PHE A 1 87 ? -2.666 -4.104 20.630 1.00 98.06 87 PHE A C 1
ATOM 673 O O . PHE A 1 87 ? -2.013 -4.010 19.594 1.00 98.06 87 PHE A O 1
ATOM 680 N N . VAL A 1 88 ? -2.860 -3.047 21.427 1.00 97.94 88 VAL A N 1
ATOM 681 C CA . VAL A 1 88 ? -2.358 -1.698 21.106 1.00 97.94 88 VAL A CA 1
ATOM 682 C C . VAL A 1 88 ? -0.828 -1.664 21.062 1.00 97.94 88 VAL A C 1
ATOM 684 O O . VAL A 1 88 ? -0.258 -1.030 20.167 1.00 97.94 88 VAL A O 1
ATOM 687 N N . LYS A 1 89 ? -0.156 -2.363 21.986 1.00 97.88 89 LYS A N 1
ATOM 688 C CA . LYS A 1 89 ? 1.309 -2.487 22.016 1.00 97.88 89 LYS A CA 1
ATOM 689 C C . LYS A 1 89 ? 1.854 -3.109 20.726 1.00 97.88 89 LYS A C 1
ATOM 691 O O . LYS A 1 89 ? 2.884 -2.652 20.237 1.00 97.88 89 LYS A O 1
ATOM 696 N N . ASN A 1 90 ? 1.157 -4.097 20.168 1.00 97.38 90 ASN A N 1
ATOM 697 C CA . ASN A 1 90 ? 1.554 -4.777 18.934 1.00 97.38 90 ASN A CA 1
ATOM 698 C C . ASN A 1 90 ? 1.130 -4.003 17.672 1.00 97.38 90 ASN A C 1
ATOM 700 O O . ASN A 1 90 ? 1.898 -3.907 16.716 1.00 97.38 90 ASN A O 1
ATOM 704 N N . LEU A 1 91 ? -0.057 -3.387 17.680 1.00 96.94 91 LEU A N 1
ATOM 705 C CA . LEU A 1 91 ? -0.601 -2.637 16.546 1.00 96.94 91 LEU A CA 1
ATOM 706 C C . LEU A 1 91 ? 0.233 -1.395 16.220 1.00 96.94 91 LEU A C 1
ATOM 708 O O . LEU A 1 91 ? 0.546 -1.144 15.058 1.00 96.94 91 LEU A O 1
ATOM 712 N N . THR A 1 92 ? 0.583 -0.616 17.245 1.00 96.44 92 THR A N 1
ATOM 713 C CA . THR A 1 92 ? 1.228 0.699 17.096 1.00 96.44 92 THR A CA 1
ATOM 714 C C . THR A 1 92 ? 2.506 0.666 16.241 1.00 96.44 92 THR A C 1
ATOM 716 O O . THR A 1 92 ? 2.576 1.439 15.283 1.00 96.44 92 THR A O 1
ATOM 719 N N . PRO A 1 93 ? 3.506 -0.205 16.500 1.00 97.56 93 PRO A N 1
ATOM 720 C CA . PRO A 1 93 ? 4.726 -0.242 15.690 1.00 97.56 93 PRO A CA 1
ATOM 721 C C . PRO A 1 93 ? 4.477 -0.702 14.246 1.00 97.56 93 PRO A C 1
ATOM 723 O O . PRO A 1 93 ? 5.064 -0.142 13.321 1.00 97.56 93 PRO A O 1
ATOM 726 N N . CYS A 1 94 ? 3.588 -1.674 14.020 1.00 96.88 94 CYS A N 1
ATOM 727 C CA . CYS A 1 94 ? 3.244 -2.120 12.668 1.00 96.88 94 CYS A CA 1
ATOM 728 C C . CYS A 1 94 ? 2.514 -1.030 11.877 1.00 96.88 94 CYS A C 1
ATOM 730 O O . CYS A 1 94 ? 2.830 -0.807 10.711 1.00 96.88 94 CYS A O 1
ATOM 732 N N . MET A 1 95 ? 1.583 -0.320 12.521 1.00 97.38 95 MET A N 1
ATOM 733 C CA . MET A 1 95 ? 0.872 0.811 11.928 1.00 97.38 95 MET A CA 1
ATOM 734 C C . MET A 1 95 ? 1.833 1.943 11.564 1.00 97.38 95 MET A C 1
ATOM 736 O O . MET A 1 95 ? 1.768 2.478 10.463 1.00 97.38 95 MET A O 1
ATOM 740 N N . ALA A 1 96 ? 2.750 2.288 12.475 1.00 97.94 96 ALA A N 1
ATOM 741 C CA . ALA A 1 96 ? 3.751 3.323 12.243 1.00 97.94 96 ALA A CA 1
ATOM 742 C C . ALA A 1 96 ? 4.657 2.972 11.055 1.00 97.94 96 ALA A C 1
ATOM 744 O O . ALA A 1 96 ? 4.917 3.830 10.215 1.00 97.94 96 ALA A O 1
ATOM 745 N N . ARG A 1 97 ? 5.081 1.704 10.947 1.00 98.31 97 ARG A N 1
ATOM 746 C CA . ARG A 1 97 ? 5.850 1.217 9.797 1.00 98.31 97 ARG A CA 1
ATOM 747 C C . ARG A 1 97 ? 5.050 1.304 8.501 1.00 98.31 97 ARG A C 1
ATOM 749 O O . ARG A 1 97 ? 5.551 1.866 7.541 1.00 98.31 97 ARG A O 1
ATOM 756 N N . MET A 1 98 ? 3.812 0.806 8.481 1.00 98.62 98 MET A N 1
ATOM 757 C CA . MET A 1 98 ? 2.938 0.892 7.305 1.00 98.62 98 MET A CA 1
ATOM 758 C C . MET A 1 98 ? 2.768 2.345 6.843 1.00 98.62 98 MET A C 1
ATOM 760 O O . MET A 1 98 ? 2.980 2.643 5.676 1.00 98.62 98 MET A O 1
ATOM 764 N N . ILE A 1 99 ? 2.434 3.254 7.765 1.00 98.62 99 ILE A N 1
ATOM 765 C CA . ILE A 1 99 ? 2.267 4.683 7.474 1.00 98.62 99 ILE A CA 1
ATOM 766 C C . ILE A 1 99 ? 3.542 5.275 6.879 1.00 98.62 99 ILE A C 1
ATOM 768 O O . ILE A 1 99 ? 3.458 6.004 5.899 1.00 98.62 99 ILE A O 1
ATOM 772 N N . LYS A 1 100 ? 4.703 4.969 7.467 1.00 98.56 100 LYS A N 1
ATOM 773 C CA . LYS A 1 100 ? 5.991 5.476 6.996 1.00 98.56 100 LYS A CA 1
ATOM 774 C C . LYS A 1 100 ? 6.267 5.042 5.553 1.00 98.56 100 LYS A C 1
ATOM 776 O O . LYS A 1 100 ? 6.589 5.877 4.726 1.00 98.56 100 LYS A O 1
ATOM 781 N N . GLU A 1 101 ? 6.111 3.758 5.252 1.00 98.56 101 GLU A N 1
ATOM 782 C CA . GLU A 1 101 ? 6.431 3.203 3.929 1.00 98.56 101 GLU A CA 1
ATOM 783 C C . GLU A 1 101 ? 5.463 3.723 2.848 1.00 98.56 101 GLU A C 1
ATOM 785 O O . GLU A 1 101 ? 5.862 3.972 1.714 1.00 98.56 101 GLU A O 1
ATOM 790 N N . VAL A 1 102 ? 4.189 3.942 3.198 1.00 98.56 102 VAL A N 1
ATOM 791 C CA . VAL A 1 102 ? 3.212 4.576 2.296 1.00 98.56 102 VAL A CA 1
ATOM 792 C C . VAL A 1 102 ? 3.528 6.063 2.091 1.00 98.56 102 VAL A C 1
ATOM 794 O O . VAL A 1 102 ? 3.358 6.571 0.984 1.00 98.56 102 VAL A O 1
ATOM 797 N N . ASP A 1 103 ? 4.001 6.756 3.130 1.00 98.44 103 ASP A N 1
ATOM 798 C CA . ASP A 1 103 ? 4.377 8.173 3.062 1.00 98.44 103 ASP A CA 1
ATOM 799 C C . ASP A 1 103 ? 5.652 8.397 2.236 1.00 98.44 103 ASP A C 1
ATOM 801 O O . ASP A 1 103 ? 5.712 9.309 1.419 1.00 98.44 103 ASP A O 1
ATOM 805 N N . GLU A 1 104 ? 6.652 7.527 2.375 1.00 98.19 104 GLU A N 1
ATOM 806 C CA . GLU A 1 104 ? 7.832 7.534 1.504 1.00 98.19 104 GLU A CA 1
ATOM 807 C C . GLU A 1 104 ? 7.420 7.260 0.050 1.00 98.19 104 GLU A C 1
ATOM 809 O O . GLU A 1 104 ? 7.831 7.979 -0.859 1.00 98.19 104 GLU A O 1
ATOM 814 N N . ARG A 1 105 ? 6.512 6.300 -0.178 1.00 97.56 105 ARG A N 1
ATOM 815 C CA . ARG A 1 105 ? 6.045 5.975 -1.529 1.00 97.56 105 ARG A CA 1
ATOM 816 C C . ARG A 1 105 ? 5.276 7.108 -2.198 1.00 97.56 105 ARG A C 1
ATOM 818 O O . ARG A 1 105 ? 5.481 7.335 -3.386 1.00 97.56 105 ARG A O 1
ATOM 825 N N . GLN A 1 106 ? 4.383 7.805 -1.492 1.00 96.62 106 GLN A N 1
ATOM 826 C CA . GLN A 1 106 ? 3.605 8.879 -2.121 1.00 96.62 106 GLN A CA 1
ATOM 827 C C . GLN A 1 106 ? 4.497 10.028 -2.619 1.00 96.62 106 GLN A C 1
ATOM 829 O O . GLN A 1 106 ? 4.199 10.595 -3.666 1.00 96.62 106 GLN A O 1
ATOM 834 N N . GLN A 1 107 ? 5.638 10.281 -1.964 1.00 96.12 107 GLN A N 1
ATOM 835 C CA . GLN A 1 107 ? 6.615 11.296 -2.388 1.00 96.12 107 GLN A CA 1
ATOM 836 C C . GLN A 1 107 ? 7.338 10.931 -3.694 1.00 96.12 107 GLN A C 1
ATOM 838 O O . GLN A 1 107 ? 7.798 11.816 -4.413 1.00 96.12 107 GLN A O 1
ATOM 843 N N . GLU A 1 108 ? 7.445 9.638 -4.012 1.00 94.25 108 GLU A N 1
ATOM 844 C CA . GLU A 1 108 ? 8.061 9.144 -5.251 1.00 94.25 108 GLU A CA 1
ATOM 845 C C . GLU A 1 108 ? 7.098 9.159 -6.448 1.00 94.25 108 GLU A C 1
ATOM 847 O O . GLU A 1 108 ? 7.527 9.038 -7.600 1.00 94.25 108 GLU A O 1
ATOM 852 N N . LEU A 1 109 ? 5.786 9.257 -6.203 1.00 92.88 109 LEU A N 1
ATOM 853 C CA . LEU A 1 109 ? 4.785 9.172 -7.260 1.00 92.88 109 LEU A CA 1
ATOM 854 C C . LEU A 1 109 ? 4.777 10.438 -8.118 1.00 92.88 109 LEU A C 1
ATOM 856 O O . LEU A 1 109 ? 4.586 11.550 -7.643 1.00 92.88 109 LEU A O 1
ATOM 860 N N . VAL A 1 110 ? 4.885 10.244 -9.433 1.00 91.31 110 VAL A N 1
ATOM 861 C CA . VAL A 1 110 ? 4.801 11.338 -10.414 1.00 91.31 110 VAL A CA 1
ATOM 862 C C . VAL A 1 110 ? 3.353 11.811 -10.618 1.00 91.31 110 VAL A C 1
ATOM 864 O O . VAL A 1 110 ? 3.110 12.980 -10.912 1.00 91.31 110 VAL A O 1
ATOM 867 N N . ILE A 1 111 ? 2.374 10.908 -10.482 1.00 89.12 111 ILE A N 1
ATOM 868 C CA . ILE A 1 111 ? 0.951 11.233 -10.648 1.00 89.12 111 ILE A CA 1
ATOM 869 C C . ILE A 1 111 ? 0.409 11.794 -9.331 1.00 89.12 111 ILE A C 1
ATOM 871 O O . ILE A 1 111 ? 0.110 11.042 -8.402 1.00 89.12 111 ILE A O 1
ATOM 875 N N . GLN A 1 112 ? 0.224 13.114 -9.287 1.00 91.31 112 GLN A N 1
ATOM 876 C CA . GLN A 1 112 ? -0.181 13.832 -8.076 1.00 91.31 112 GLN A CA 1
ATOM 877 C C . GLN A 1 112 ? -1.506 13.331 -7.481 1.00 91.31 112 GLN A C 1
ATOM 879 O O . GLN A 1 112 ? -1.619 13.182 -6.269 1.00 91.31 112 GLN A O 1
ATOM 884 N N . SER A 1 113 ? -2.495 12.993 -8.314 1.00 91.31 113 SER A N 1
ATOM 885 C CA . SER A 1 113 ? -3.781 12.472 -7.828 1.00 91.31 113 SER A CA 1
ATOM 886 C C . SER A 1 113 ? -3.648 11.127 -7.101 1.00 91.31 113 SER A C 1
ATOM 888 O O . SER A 1 113 ? -4.428 10.843 -6.192 1.00 91.31 113 SER A O 1
ATOM 890 N N . HIS A 1 114 ? -2.668 10.295 -7.476 1.00 91.75 114 HIS A N 1
ATOM 891 C CA . HIS A 1 114 ? -2.379 9.041 -6.777 1.00 91.75 114 HIS A CA 1
ATOM 892 C C . HIS A 1 114 ? -1.670 9.315 -5.447 1.00 91.75 114 HIS A C 1
ATOM 894 O O . HIS A 1 114 ? -2.022 8.701 -4.441 1.00 91.75 114 HIS A O 1
ATOM 900 N N . ALA A 1 115 ? -0.733 10.269 -5.420 1.00 95.00 115 ALA A N 1
ATOM 901 C CA . ALA A 1 115 ? -0.069 10.697 -4.189 1.00 95.00 115 ALA A CA 1
ATOM 902 C C . ALA A 1 115 ? -1.076 11.247 -3.161 1.00 95.00 115 ALA A C 1
ATOM 904 O O . ALA A 1 115 ? -1.127 10.771 -2.028 1.00 95.00 115 ALA A O 1
ATOM 905 N N . GLU A 1 116 ? -1.965 12.151 -3.583 1.00 95.12 116 GLU A N 1
ATOM 906 C CA . GLU A 1 116 ? -3.016 12.736 -2.735 1.00 95.12 116 GLU A CA 1
ATOM 907 C C . GLU A 1 116 ? -3.999 11.692 -2.187 1.00 95.12 116 GLU A C 1
ATOM 909 O O . GLU A 1 116 ? -4.541 11.842 -1.088 1.00 95.12 116 GLU A O 1
ATOM 914 N N . LEU A 1 117 ? -4.264 10.626 -2.948 1.00 95.69 117 LEU A N 1
ATOM 915 C CA . LEU A 1 117 ? -5.086 9.515 -2.479 1.00 95.69 117 LEU A CA 1
ATOM 916 C C . LEU A 1 117 ? -4.410 8.795 -1.307 1.00 95.69 117 LEU A C 1
ATOM 918 O O . LEU A 1 117 ? -5.062 8.549 -0.289 1.00 95.69 117 LEU A O 1
ATOM 922 N N . LEU A 1 118 ? -3.117 8.489 -1.431 1.00 98.12 118 LEU A N 1
ATOM 923 C CA . LEU A 1 118 ? -2.347 7.826 -0.378 1.00 98.12 118 LEU A CA 1
ATOM 924 C C . LEU A 1 118 ? -2.186 8.718 0.857 1.00 98.12 118 LEU A C 1
ATOM 926 O O . LEU A 1 118 ? -2.403 8.253 1.976 1.00 98.12 118 LEU A O 1
ATOM 930 N N . GLU A 1 119 ? -1.889 10.004 0.665 1.00 98.06 119 GLU A N 1
ATOM 931 C CA . GLU A 1 119 ? -1.793 10.989 1.746 1.00 98.06 119 GLU A CA 1
ATOM 932 C C . GLU A 1 119 ? -3.106 11.071 2.543 1.00 98.06 119 GLU A C 1
ATOM 934 O O . GLU A 1 119 ? -3.116 11.007 3.778 1.00 98.06 119 GLU A O 1
ATOM 939 N N . ARG A 1 120 ? -4.242 11.129 1.839 1.00 98.12 120 ARG A N 1
ATOM 940 C CA . ARG A 1 120 ? -5.569 11.135 2.462 1.00 98.12 120 ARG A CA 1
ATOM 941 C C . ARG A 1 120 ? -5.843 9.849 3.232 1.00 98.12 120 ARG A C 1
ATOM 943 O O . ARG A 1 120 ? -6.335 9.928 4.358 1.00 98.12 120 ARG A O 1
ATOM 950 N N . GLY A 1 121 ? -5.505 8.693 2.661 1.00 98.12 121 GLY A N 1
ATOM 951 C CA . GLY A 1 121 ? -5.632 7.401 3.334 1.00 98.12 121 GLY A CA 1
ATOM 952 C C . GLY A 1 121 ? -4.826 7.361 4.635 1.00 98.12 121 GLY A C 1
ATOM 953 O O . GLY A 1 121 ? -5.358 7.012 5.690 1.00 98.12 121 GLY A O 1
ATOM 954 N N . ILE A 1 122 ? -3.567 7.820 4.608 1.00 98.44 122 ILE A N 1
ATOM 955 C CA . ILE A 1 122 ? -2.724 7.941 5.808 1.00 98.44 122 ILE A CA 1
ATOM 956 C C . ILE A 1 122 ? -3.394 8.835 6.859 1.00 98.44 122 ILE A C 1
ATOM 958 O O . ILE A 1 122 ? -3.445 8.476 8.042 1.00 98.44 122 ILE A O 1
ATOM 962 N N . ALA A 1 123 ? -3.916 9.994 6.452 1.00 98.38 123 ALA A N 1
ATOM 963 C CA . ALA A 1 123 ? -4.587 10.917 7.360 1.00 98.38 123 ALA A CA 1
ATOM 964 C C . ALA A 1 123 ? -5.833 10.284 8.008 1.00 98.38 123 ALA A C 1
ATOM 966 O O . ALA A 1 123 ? -6.039 10.430 9.218 1.00 98.38 123 ALA A O 1
ATOM 967 N N . GLN A 1 124 ? -6.633 9.533 7.242 1.00 98.38 124 GLN A N 1
ATOM 968 C CA . GLN A 1 124 ? -7.799 8.821 7.768 1.00 98.38 124 GLN A CA 1
ATOM 969 C C . GLN A 1 124 ? -7.409 7.722 8.751 1.00 98.38 124 GLN A C 1
ATOM 971 O O . GLN A 1 124 ? -7.957 7.680 9.852 1.00 98.38 124 GLN A O 1
ATOM 976 N N . VAL A 1 125 ? -6.418 6.892 8.423 1.00 98.19 125 VAL A N 1
ATOM 977 C CA . VAL A 1 125 ? -5.923 5.843 9.326 1.00 98.19 125 VAL A CA 1
ATOM 978 C C . VAL A 1 125 ? -5.436 6.444 10.649 1.00 98.19 125 VAL A C 1
ATOM 980 O O . VAL A 1 125 ? -5.832 5.976 11.722 1.00 98.19 125 VAL A O 1
ATOM 983 N N . LYS A 1 126 ? -4.649 7.531 10.604 1.00 98.00 126 LYS A N 1
ATOM 984 C CA . LYS A 1 126 ? -4.191 8.253 11.808 1.00 98.00 126 LYS A CA 1
ATOM 985 C C . LYS A 1 126 ? -5.360 8.780 12.642 1.00 98.00 126 LYS A C 1
ATOM 987 O O . LYS A 1 126 ? -5.326 8.675 13.866 1.00 98.00 126 LYS A O 1
ATOM 992 N N . ARG A 1 127 ? -6.400 9.314 11.993 1.00 98.06 127 ARG A N 1
ATOM 993 C CA . ARG A 1 127 ? -7.609 9.825 12.657 1.00 98.06 127 ARG A CA 1
ATOM 994 C C . ARG A 1 127 ? -8.435 8.712 13.303 1.00 98.06 127 ARG A C 1
ATOM 996 O O . ARG A 1 127 ? -8.874 8.869 14.438 1.00 98.06 127 ARG A O 1
ATOM 1003 N N . ILE A 1 128 ? -8.663 7.609 12.591 1.00 98.19 128 ILE A N 1
ATOM 1004 C CA . ILE A 1 128 ? -9.549 6.521 13.029 1.00 98.19 128 ILE A CA 1
ATOM 1005 C C . ILE A 1 128 ? -8.905 5.697 14.149 1.00 98.19 128 ILE A C 1
ATOM 1007 O O . ILE A 1 128 ? -9.606 5.283 15.067 1.00 98.19 128 ILE A O 1
ATOM 1011 N N . THR A 1 129 ? -7.581 5.508 14.135 1.00 97.19 129 THR A N 1
ATOM 1012 C CA . THR A 1 129 ? -6.854 4.680 15.120 1.00 97.19 129 THR A CA 1
ATOM 1013 C C . THR A 1 129 ? -7.240 4.961 16.588 1.00 97.19 129 THR A C 1
ATOM 1015 O O . THR A 1 129 ? -7.687 4.035 17.272 1.00 97.19 129 THR A O 1
ATOM 1018 N N . PRO A 1 130 ? -7.122 6.197 17.122 1.00 97.69 130 PRO A N 1
ATOM 1019 C CA . PRO A 1 130 ? -7.493 6.476 18.514 1.00 97.69 130 PRO A CA 1
ATOM 1020 C C . PRO A 1 130 ? -9.000 6.334 18.781 1.00 97.69 130 PRO A C 1
ATOM 1022 O O . PRO A 1 130 ? -9.397 5.993 19.899 1.00 97.69 130 PRO A O 1
ATOM 1025 N N . ILE A 1 131 ? -9.843 6.566 17.771 1.00 98.31 131 ILE A N 1
ATOM 1026 C CA . ILE A 1 131 ? -11.301 6.427 17.874 1.00 98.31 131 ILE A CA 1
ATOM 1027 C C . ILE A 1 131 ? -11.674 4.949 18.002 1.00 98.31 131 ILE A C 1
ATOM 1029 O O . ILE A 1 131 ? -12.421 4.586 18.910 1.00 98.31 131 ILE A O 1
ATOM 1033 N N . LEU A 1 132 ? -11.078 4.083 17.178 1.00 98.19 132 LEU A N 1
ATOM 1034 C CA . LEU A 1 132 ? -11.253 2.637 17.264 1.00 98.19 132 LEU A CA 1
ATOM 1035 C C . LEU A 1 132 ? -10.833 2.120 18.645 1.00 98.19 132 LEU A C 1
ATOM 1037 O O . LEU A 1 132 ? -11.620 1.449 19.307 1.00 98.19 132 LEU A O 1
ATOM 1041 N N . ILE A 1 133 ? -9.650 2.501 19.140 1.00 97.75 133 ILE A N 1
ATOM 1042 C CA . ILE A 1 133 ? -9.194 2.106 20.485 1.00 97.75 133 ILE A CA 1
ATOM 1043 C C . ILE A 1 133 ? -10.210 2.534 21.556 1.00 97.75 133 ILE A C 1
ATOM 1045 O O . ILE A 1 133 ? -10.523 1.763 22.464 1.00 97.75 133 ILE A O 1
ATOM 1049 N N . SER A 1 134 ? -10.753 3.746 21.445 1.00 98.38 134 SER A N 1
ATOM 1050 C CA . SER A 1 134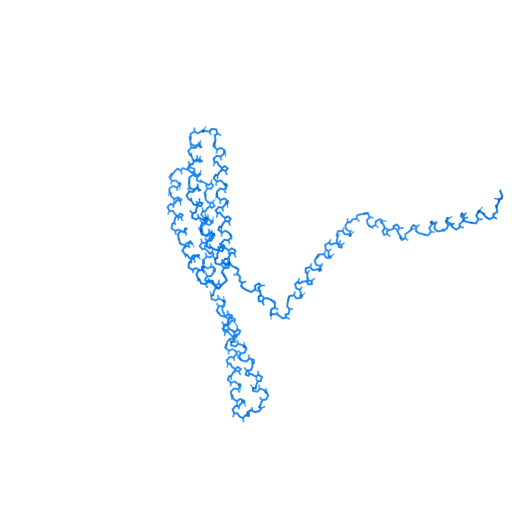 ? -11.746 4.269 22.390 1.00 98.38 134 SER A CA 1
ATOM 1051 C C . SER A 1 134 ? -13.086 3.527 22.300 1.00 98.38 134 SER A C 1
ATOM 1053 O O . SER A 1 134 ? -13.681 3.222 23.332 1.00 98.38 134 SER A O 1
ATOM 1055 N N . SER A 1 135 ? -13.528 3.162 21.094 1.00 98.31 135 SER A N 1
ATOM 1056 C CA . SER A 1 135 ? -14.738 2.358 20.878 1.00 98.31 135 SER A CA 1
ATOM 1057 C C . SER A 1 135 ? -14.614 0.948 21.475 1.00 98.31 135 SER A C 1
ATOM 1059 O O . SER A 1 135 ? -15.546 0.473 22.123 1.00 98.31 135 SER A O 1
ATOM 1061 N N . ILE A 1 136 ? -13.435 0.315 21.377 1.00 98.25 136 ILE A N 1
ATOM 1062 C CA . ILE A 1 136 ? -13.170 -0.983 22.016 1.00 98.25 136 ILE A CA 1
ATOM 1063 C C . ILE A 1 136 ? -13.221 -0.838 23.542 1.00 98.25 136 ILE A C 1
ATOM 1065 O O . ILE A 1 136 ? -13.854 -1.651 24.211 1.00 98.25 136 ILE A O 1
ATOM 1069 N N . LYS A 1 137 ? -12.615 0.218 24.109 1.00 97.88 137 LYS A N 1
ATOM 1070 C CA . LYS A 1 137 ? -12.691 0.492 25.558 1.00 97.88 137 LYS A CA 1
ATOM 1071 C C . LYS A 1 137 ? -14.133 0.645 26.038 1.00 97.88 137 LYS A C 1
ATOM 1073 O O . LYS A 1 137 ? -14.477 0.099 27.084 1.00 97.88 137 LYS A O 1
ATOM 1078 N N . LEU A 1 138 ? -14.962 1.371 25.287 1.00 97.88 138 LEU A N 1
ATOM 1079 C CA . LEU A 1 138 ? -16.377 1.559 25.605 1.00 97.88 138 LEU A CA 1
ATOM 1080 C C . LEU A 1 138 ? -17.138 0.226 25.579 1.00 97.88 138 LEU A C 1
ATOM 1082 O O . LEU A 1 138 ? -17.882 -0.075 26.513 1.00 97.88 138 LEU A O 1
ATOM 1086 N N . PHE A 1 139 ? -16.913 -0.596 24.553 1.00 98.19 139 PHE A N 1
ATOM 1087 C CA . PHE A 1 139 ? -17.498 -1.934 24.452 1.00 98.19 139 PHE A CA 1
ATOM 1088 C C . PHE A 1 139 ? -17.101 -2.837 25.631 1.00 98.19 139 PHE A C 1
ATOM 1090 O O . PHE A 1 139 ? -17.961 -3.463 26.248 1.00 98.19 139 PHE A O 1
ATOM 1097 N N . LEU A 1 140 ? -15.817 -2.865 25.998 1.00 97.69 140 LEU A N 1
ATOM 1098 C CA . LEU A 1 140 ? -15.340 -3.654 27.136 1.00 97.69 140 LEU A CA 1
ATOM 1099 C C . LEU A 1 140 ? -15.962 -3.189 28.456 1.00 97.69 140 LEU A C 1
ATOM 1101 O O . LEU A 1 140 ? -16.420 -4.017 29.239 1.00 97.69 140 LEU A O 1
ATOM 1105 N N . ASN A 1 141 ? -16.019 -1.875 28.684 1.00 97.31 141 ASN A N 1
ATOM 1106 C CA . ASN A 1 141 ? -16.599 -1.295 29.893 1.00 97.31 141 ASN A CA 1
ATOM 1107 C C . ASN A 1 141 ? -18.090 -1.649 30.028 1.00 97.31 141 ASN A C 1
ATOM 1109 O O . ASN A 1 141 ? -18.506 -2.221 31.035 1.00 97.31 141 ASN A O 1
ATOM 1113 N N . THR A 1 142 ? -18.872 -1.385 28.979 1.00 96.69 142 THR A N 1
ATOM 1114 C CA . THR A 1 142 ? -20.318 -1.662 28.959 1.00 96.69 142 THR A CA 1
ATOM 1115 C C . THR A 1 142 ? -20.630 -3.147 29.122 1.00 96.69 142 THR A C 1
ATOM 1117 O O . THR A 1 142 ? -21.552 -3.493 29.859 1.00 96.69 142 THR A O 1
ATOM 1120 N N . THR A 1 143 ? -19.833 -4.026 28.511 1.00 95.44 143 THR A N 1
ATOM 1121 C CA . THR A 1 143 ? -19.996 -5.481 28.634 1.00 95.44 143 THR A CA 1
ATOM 1122 C C . THR A 1 143 ? -19.654 -5.977 30.041 1.00 95.44 143 THR A C 1
ATOM 1124 O O . THR A 1 143 ? -20.423 -6.738 30.621 1.00 95.44 143 THR A O 1
ATOM 1127 N N . GLN A 1 144 ? -18.537 -5.532 30.629 1.00 94.56 144 GLN A N 1
ATOM 1128 C CA . GLN A 1 144 ? -18.119 -5.956 31.975 1.00 94.56 144 GLN A CA 1
ATOM 1129 C C . GLN A 1 144 ? -19.064 -5.468 33.077 1.00 94.56 144 GLN A C 1
ATOM 1131 O O . GLN A 1 144 ? -19.257 -6.162 34.071 1.00 94.56 144 GLN A O 1
ATOM 1136 N N . GLN A 1 145 ? -19.657 -4.287 32.901 1.00 94.12 145 GLN A N 1
ATOM 1137 C CA . GLN A 1 145 ? -20.621 -3.714 33.842 1.00 94.12 145 GLN A CA 1
ATOM 1138 C C . GLN A 1 145 ? -22.066 -4.180 33.596 1.00 94.12 145 GLN A C 1
ATOM 1140 O O . GLN A 1 145 ? -22.958 -3.805 34.353 1.00 94.12 145 GLN A O 1
ATOM 1145 N N . GLY A 1 146 ? -22.319 -4.978 32.550 1.00 92.81 146 GLY A N 1
ATOM 1146 C CA . GLY A 1 146 ? -23.666 -5.441 32.204 1.00 92.81 146 GLY A CA 1
ATOM 1147 C C . GLY A 1 146 ? -24.624 -4.306 31.826 1.00 92.81 146 GLY A C 1
ATOM 1148 O O . GLY A 1 146 ? -25.817 -4.382 32.116 1.00 92.81 146 GLY A O 1
ATOM 1149 N N . LEU A 1 147 ? -24.111 -3.230 31.220 1.00 94.12 147 LEU A N 1
ATOM 1150 C CA . LEU A 1 147 ? -24.918 -2.065 30.863 1.00 94.12 147 LEU A CA 1
ATOM 1151 C C . LEU A 1 147 ? -25.816 -2.362 29.647 1.00 94.12 147 LEU A C 1
ATOM 1153 O O . LEU A 1 147 ? -25.357 -2.996 28.693 1.00 94.12 147 LEU A O 1
ATOM 1157 N N . PRO A 1 148 ? -27.052 -1.823 29.596 1.00 91.12 148 PRO A N 1
ATOM 1158 C CA . PRO A 1 148 ? -27.959 -2.005 28.455 1.00 91.12 148 PRO A CA 1
ATOM 1159 C C . PRO A 1 148 ? -27.374 -1.558 27.104 1.00 91.12 148 PRO A C 1
ATOM 1161 O O . PRO A 1 148 ? -27.720 -2.105 26.062 1.00 91.12 148 PRO A O 1
ATOM 1164 N N . ALA A 1 149 ? -26.450 -0.592 27.124 1.00 93.31 149 ALA A N 1
ATOM 1165 C CA . ALA A 1 149 ? -25.803 -0.031 25.938 1.00 93.31 149 ALA A CA 1
ATOM 1166 C C . ALA A 1 149 ? -24.683 -0.913 25.338 1.00 93.31 149 ALA A C 1
ATOM 1168 O O . ALA A 1 149 ? -24.024 -0.495 24.385 1.00 93.31 149 ALA A O 1
ATOM 1169 N N . ALA A 1 150 ? -24.434 -2.121 25.862 1.00 94.12 150 ALA A N 1
ATOM 1170 C CA . ALA A 1 150 ? -23.360 -2.996 25.373 1.00 94.12 150 ALA A CA 1
ATOM 1171 C C . ALA A 1 150 ? -23.490 -3.331 23.876 1.00 94.12 150 ALA A C 1
ATOM 1173 O O . ALA A 1 150 ? -22.491 -3.361 23.153 1.00 94.12 150 ALA A O 1
ATOM 1174 N N . HIS A 1 151 ? -24.721 -3.517 23.389 1.00 95.56 151 HIS A N 1
ATOM 1175 C CA . HIS A 1 151 ? -24.966 -3.788 21.973 1.00 95.56 151 HIS A CA 1
ATOM 1176 C C . HIS A 1 151 ? -24.609 -2.591 21.077 1.00 95.56 151 HIS A C 1
ATOM 1178 O O . HIS A 1 151 ? -23.927 -2.751 20.067 1.00 95.56 151 HIS A O 1
ATOM 1184 N N . GLU A 1 152 ? -25.003 -1.379 21.470 1.00 96.94 152 GLU A N 1
ATOM 1185 C CA . GLU A 1 152 ? -24.672 -0.152 20.734 1.00 96.94 152 GLU A CA 1
ATOM 1186 C C . GLU A 1 152 ? -23.160 0.100 20.714 1.00 96.94 152 GLU A C 1
ATOM 1188 O O . GLU A 1 152 ? -22.593 0.456 19.679 1.00 96.94 152 GLU A O 1
ATOM 1193 N N . ALA A 1 153 ? -22.482 -0.149 21.838 1.00 97.19 153 ALA A N 1
ATOM 1194 C CA . ALA A 1 153 ? -21.032 -0.040 21.928 1.00 97.19 153 ALA A CA 1
ATOM 1195 C C . ALA A 1 153 ? -20.315 -1.037 20.999 1.00 97.19 153 ALA A C 1
ATOM 1197 O O . ALA A 1 153 ? -19.300 -0.687 20.392 1.00 97.19 153 ALA A O 1
ATOM 1198 N N . GLN A 1 154 ? -20.856 -2.249 20.837 1.00 97.12 154 GLN A N 1
ATOM 1199 C CA . GLN A 1 154 ? -20.343 -3.223 19.874 1.00 97.12 154 GLN A CA 1
ATOM 1200 C C . GLN A 1 154 ? -20.497 -2.728 18.429 1.00 97.12 154 GLN A C 1
ATOM 1202 O O . GLN A 1 154 ? -19.529 -2.759 17.672 1.00 97.12 154 GLN A O 1
ATOM 1207 N N . LEU A 1 155 ? -21.677 -2.226 18.050 1.00 97.62 155 LEU A N 1
ATOM 1208 C CA . LEU A 1 155 ? -21.915 -1.695 16.701 1.00 97.62 155 LEU A CA 1
ATOM 1209 C C . LEU A 1 155 ? -20.982 -0.521 16.376 1.00 97.62 155 LEU A C 1
ATOM 1211 O O . LEU A 1 155 ? -20.464 -0.430 15.265 1.00 97.62 155 LEU A O 1
ATOM 1215 N N . ASN A 1 156 ? -20.731 0.348 17.357 1.00 97.56 156 ASN A N 1
ATOM 1216 C CA . ASN A 1 156 ? -19.795 1.462 17.238 1.00 97.56 156 ASN A CA 1
ATOM 1217 C C . ASN A 1 156 ? -18.356 0.969 16.983 1.00 97.56 156 ASN A C 1
ATOM 1219 O O . ASN A 1 156 ? -17.694 1.418 16.046 1.00 97.56 156 ASN A O 1
ATOM 1223 N N . ARG A 1 157 ? -17.895 -0.025 17.756 1.00 98.00 157 ARG A N 1
ATOM 1224 C CA . ARG A 1 157 ? -16.599 -0.682 17.533 1.00 98.00 157 ARG A CA 1
ATOM 1225 C C . ARG A 1 157 ? -16.493 -1.269 16.127 1.00 98.00 157 ARG A C 1
ATOM 1227 O O . ARG A 1 157 ? -15.508 -1.024 15.432 1.00 98.00 157 ARG A O 1
ATOM 1234 N N . ASP A 1 158 ? -17.498 -2.033 15.711 1.00 98.19 158 ASP A N 1
ATOM 1235 C CA . ASP A 1 158 ? -17.494 -2.733 14.426 1.00 98.19 158 ASP A CA 1
ATOM 1236 C C . ASP A 1 158 ? -17.537 -1.747 13.247 1.00 98.19 158 ASP A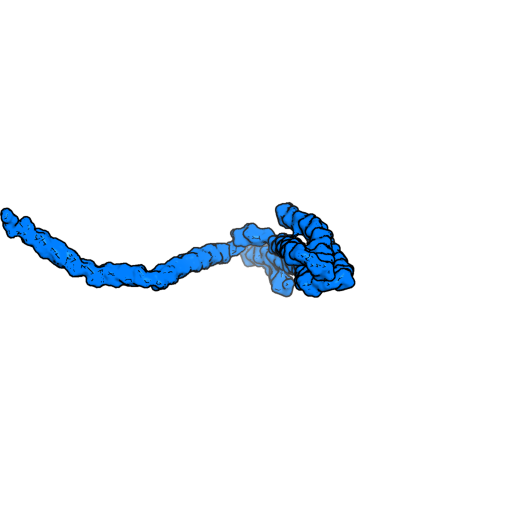 C 1
ATOM 1238 O O . ASP A 1 158 ? -16.903 -1.984 12.219 1.00 98.19 158 ASP A O 1
ATOM 1242 N N . TYR A 1 159 ? -18.222 -0.609 13.406 1.00 98.44 159 TYR A N 1
ATOM 1243 C CA . TYR A 1 159 ? -18.217 0.481 12.433 1.00 98.44 159 TYR A CA 1
ATOM 1244 C C . TYR A 1 159 ? -16.807 1.044 12.217 1.00 98.44 159 TYR A C 1
ATOM 1246 O O . TYR A 1 159 ? -16.331 1.073 11.083 1.00 98.44 159 TYR A O 1
ATOM 1254 N N . PHE A 1 160 ? -16.106 1.436 13.287 1.00 98.44 160 PHE A N 1
ATOM 1255 C CA . PHE A 1 160 ?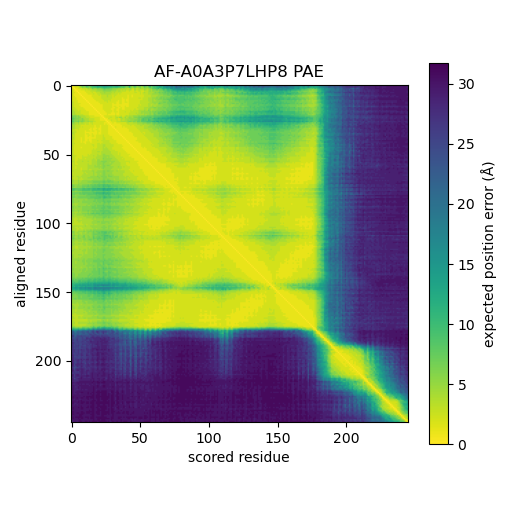 -14.757 1.995 13.152 1.00 98.44 160 PHE A CA 1
ATOM 1256 C C . PHE A 1 160 ? -13.723 0.955 12.716 1.00 98.44 160 PHE A C 1
ATOM 1258 O O . PHE A 1 160 ? -12.772 1.305 12.018 1.00 98.44 160 PHE A O 1
ATOM 1265 N N . LEU A 1 161 ? -13.917 -0.318 13.071 1.00 98.44 161 LEU A N 1
ATOM 1266 C CA . LEU A 1 161 ? -13.076 -1.411 12.591 1.00 98.44 161 LEU A CA 1
ATOM 1267 C C . LEU A 1 161 ? -13.191 -1.577 11.071 1.00 98.44 161 LEU A C 1
ATOM 1269 O O . LEU A 1 161 ? -12.169 -1.661 10.385 1.00 98.44 161 LEU A O 1
ATOM 1273 N N . ARG A 1 162 ? -14.423 -1.591 10.541 1.00 98.38 162 ARG A N 1
ATOM 1274 C CA . ARG A 1 162 ? -14.669 -1.636 9.091 1.00 98.38 162 ARG A CA 1
ATOM 1275 C C . ARG A 1 162 ? -14.110 -0.402 8.409 1.00 98.38 162 ARG A C 1
ATOM 1277 O O . ARG A 1 162 ? -13.312 -0.548 7.498 1.00 98.38 162 ARG A O 1
ATOM 1284 N N . GLN A 1 163 ? -14.422 0.787 8.924 1.00 98.31 163 GLN A N 1
ATOM 1285 C CA . GLN A 1 163 ? -13.936 2.039 8.354 1.00 98.31 163 GLN A CA 1
ATOM 1286 C C . GLN A 1 163 ? -12.404 2.061 8.256 1.00 98.31 163 GLN A C 1
ATOM 1288 O O . GLN A 1 163 ? -11.858 2.397 7.215 1.00 98.31 163 GLN A O 1
ATOM 1293 N N . MET A 1 164 ? -11.693 1.659 9.313 1.00 98.19 164 MET A N 1
ATOM 1294 C CA . MET A 1 164 ? -10.231 1.583 9.283 1.00 98.19 164 MET A CA 1
ATOM 1295 C C . MET A 1 164 ? -9.716 0.559 8.265 1.00 98.19 164 MET A C 1
ATOM 1297 O O . MET A 1 164 ? -8.722 0.812 7.587 1.00 98.19 164 MET A O 1
ATOM 1301 N N . SER A 1 165 ? -10.378 -0.595 8.172 1.00 98.44 165 SER A N 1
ATOM 1302 C CA . SER A 1 165 ? -10.008 -1.654 7.232 1.00 98.44 165 SER A CA 1
ATOM 1303 C C . SER A 1 165 ? -10.214 -1.211 5.784 1.00 98.44 165 SER A C 1
ATOM 1305 O O . SER A 1 165 ? -9.335 -1.434 4.957 1.00 98.44 165 SER A O 1
ATOM 1307 N N . ASP A 1 166 ? -11.325 -0.533 5.498 1.00 98.38 166 ASP A N 1
ATOM 1308 C CA . ASP A 1 166 ? -11.659 -0.007 4.174 1.00 98.38 166 ASP A CA 1
ATOM 1309 C C . ASP A 1 166 ? -10.646 1.057 3.726 1.00 98.38 166 ASP A C 1
ATOM 1311 O O . ASP A 1 166 ? -10.162 1.006 2.599 1.00 98.38 166 ASP A O 1
ATOM 1315 N N . GLU A 1 167 ? -10.230 1.960 4.620 1.00 98.31 167 GLU A N 1
ATOM 1316 C CA . GLU A 1 167 ? -9.181 2.947 4.315 1.00 98.31 167 GLU A CA 1
ATOM 1317 C C . GLU A 1 167 ? -7.838 2.275 3.986 1.00 98.31 167 GLU A C 1
ATOM 1319 O O . GLU A 1 167 ? -7.146 2.679 3.053 1.00 98.31 167 GLU A O 1
ATOM 1324 N N . ILE A 1 168 ? -7.468 1.206 4.703 1.00 98.62 168 ILE A N 1
ATOM 1325 C CA . ILE A 1 168 ? -6.244 0.448 4.395 1.00 98.62 168 ILE A CA 1
ATOM 1326 C C . ILE A 1 168 ? -6.376 -0.298 3.056 1.00 98.62 168 ILE A C 1
ATOM 1328 O O . ILE A 1 168 ? -5.402 -0.381 2.308 1.00 98.62 168 ILE A O 1
ATOM 1332 N N . GLN A 1 169 ? -7.560 -0.809 2.711 1.00 98.31 169 GLN A N 1
ATOM 1333 C CA . GLN A 1 169 ? -7.810 -1.413 1.396 1.00 98.31 169 GLN A CA 1
ATOM 1334 C C . GLN A 1 169 ? -7.719 -0.380 0.266 1.00 98.31 169 GLN A C 1
ATOM 1336 O O . GLN A 1 169 ? -7.127 -0.666 -0.775 1.00 98.31 169 GLN A O 1
ATOM 1341 N N . GLU A 1 170 ? -8.218 0.839 0.476 1.00 97.50 170 GLU A N 1
ATOM 1342 C CA . GLU A 1 170 ? -8.069 1.925 -0.496 1.00 97.50 170 GLU A CA 1
ATOM 1343 C C . GLU A 1 170 ? -6.611 2.372 -0.653 1.00 97.50 170 GLU A C 1
ATOM 1345 O O . GLU A 1 170 ? -6.182 2.643 -1.775 1.00 97.50 170 GLU A O 1
ATOM 1350 N N . ILE A 1 171 ? -5.809 2.361 0.420 1.00 98.31 171 ILE A N 1
ATOM 1351 C CA . ILE A 1 171 ? -4.352 2.551 0.327 1.00 98.31 171 ILE A CA 1
ATOM 1352 C C . 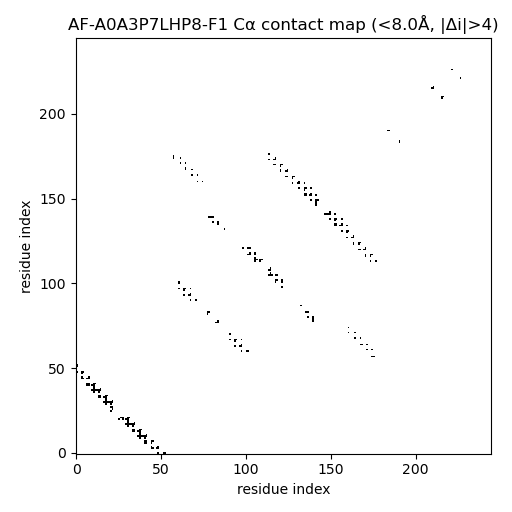ILE A 1 171 ? -3.721 1.452 -0.537 1.00 98.31 171 ILE A C 1
ATOM 1354 O O . ILE A 1 171 ? -2.951 1.760 -1.445 1.00 98.31 171 ILE A O 1
ATOM 1358 N N . ILE A 1 172 ? -4.060 0.176 -0.304 1.00 97.88 172 ILE A N 1
ATOM 1359 C CA . ILE A 1 172 ? -3.561 -0.947 -1.120 1.00 97.88 172 ILE A CA 1
ATOM 1360 C C . ILE A 1 172 ? -3.923 -0.739 -2.592 1.00 97.88 172 ILE A C 1
ATOM 1362 O O . ILE A 1 172 ? -3.066 -0.905 -3.462 1.00 97.88 172 ILE A O 1
ATOM 1366 N N . ARG A 1 173 ? -5.166 -0.338 -2.873 1.00 95.81 173 ARG A N 1
ATOM 1367 C CA . ARG A 1 173 ? -5.619 -0.036 -4.231 1.00 95.81 173 ARG A CA 1
ATOM 1368 C C . ARG A 1 173 ? -4.813 1.112 -4.837 1.00 95.81 173 ARG A C 1
ATOM 1370 O O . ARG A 1 173 ? -4.355 0.986 -5.967 1.00 95.81 173 ARG A O 1
ATOM 1377 N N . GLY A 1 174 ? -4.601 2.195 -4.089 1.00 94.19 174 GLY A N 1
ATOM 1378 C CA . GLY A 1 174 ? -3.809 3.350 -4.509 1.00 94.19 174 GLY A CA 1
ATOM 1379 C C . GLY A 1 174 ? -2.363 3.002 -4.858 1.00 94.19 174 GLY A C 1
ATOM 1380 O O . GLY A 1 174 ? -1.862 3.437 -5.889 1.00 94.19 174 GLY A O 1
ATOM 1381 N N . LEU A 1 175 ? -1.716 2.157 -4.049 1.00 95.12 175 LEU A N 1
ATOM 1382 C CA . LEU A 1 175 ? -0.345 1.681 -4.279 1.00 95.12 175 LEU A CA 1
ATOM 1383 C C . LEU A 1 175 ? -0.204 0.868 -5.574 1.00 95.12 175 LEU A C 1
ATOM 1385 O O . LEU A 1 175 ? 0.882 0.795 -6.143 1.00 95.12 175 LEU A O 1
ATOM 1389 N N . GLN A 1 176 ? -1.288 0.230 -6.015 1.00 93.31 176 GLN A N 1
ATOM 1390 C CA . GLN A 1 176 ? -1.322 -0.635 -7.193 1.00 93.31 176 GLN A CA 1
ATOM 1391 C C . GLN A 1 176 ? -1.812 0.080 -8.456 1.00 93.31 176 GLN A C 1
ATOM 1393 O O . GLN A 1 176 ? -1.821 -0.532 -9.525 1.00 93.31 176 GLN A O 1
ATOM 1398 N N . LEU A 1 177 ? -2.192 1.360 -8.361 1.00 88.50 177 LEU A N 1
ATOM 1399 C CA . LEU A 1 177 ? -2.482 2.171 -9.537 1.00 88.50 177 LEU A CA 1
ATOM 1400 C C . LEU A 1 177 ? -1.194 2.363 -10.336 1.00 88.50 177 LEU A C 1
ATOM 1402 O O . LEU A 1 177 ? -0.215 2.931 -9.853 1.00 88.50 177 LEU A O 1
ATOM 1406 N N . THR A 1 178 ? -1.205 1.903 -11.580 1.00 71.25 178 THR A N 1
ATOM 1407 C CA . THR A 1 178 ? -0.100 2.116 -12.514 1.00 71.25 178 THR A CA 1
ATOM 1408 C C . THR A 1 178 ? -0.577 3.017 -13.641 1.00 71.25 178 THR A C 1
ATOM 1410 O O . THR A 1 178 ? -1.714 2.908 -14.089 1.00 71.25 178 THR A O 1
ATOM 1413 N N . SER A 1 179 ? 0.308 3.868 -14.162 1.00 61.25 179 SER A N 1
ATOM 1414 C CA . SER A 1 179 ? 0.058 4.628 -15.397 1.00 61.25 179 SER A CA 1
ATOM 1415 C C . SER A 1 179 ? -0.194 3.728 -16.615 1.00 61.25 179 SER A C 1
ATOM 1417 O O . SER A 1 179 ? -0.569 4.215 -17.676 1.00 61.25 179 SER A O 1
ATOM 1419 N N . ALA A 1 180 ? 0.003 2.410 -16.488 1.00 47.78 180 ALA A N 1
ATOM 1420 C CA . ALA A 1 180 ? -0.305 1.449 -17.534 1.00 47.78 180 ALA A CA 1
ATOM 1421 C C . ALA A 1 180 ? -1.796 1.414 -17.888 1.00 47.78 180 ALA A C 1
ATOM 1423 O O . ALA A 1 180 ? -2.095 1.081 -19.027 1.00 47.78 180 ALA A O 1
ATOM 1424 N N . ASP A 1 181 ? -2.701 1.830 -16.997 1.00 47.19 181 ASP A N 1
ATOM 1425 C CA . ASP A 1 181 ? -4.118 1.998 -17.349 1.00 47.19 181 ASP A CA 1
ATOM 1426 C C . ASP A 1 181 ? -4.323 3.104 -18.414 1.00 47.19 181 ASP A C 1
ATOM 1428 O O . ASP A 1 181 ? -5.250 3.011 -19.218 1.00 47.19 181 ASP A O 1
ATOM 1432 N N . ASP A 1 182 ? -3.401 4.073 -18.511 1.00 42.62 182 ASP A N 1
ATOM 1433 C CA . ASP A 1 182 ? -3.361 5.092 -19.574 1.00 42.62 182 ASP A CA 1
ATOM 1434 C C . ASP A 1 182 ? -2.478 4.673 -20.774 1.00 42.62 182 ASP A C 1
ATOM 1436 O O . ASP A 1 182 ? -2.736 5.055 -21.919 1.00 42.62 182 ASP A O 1
ATOM 1440 N N . ILE A 1 183 ? -1.433 3.863 -20.547 1.00 37.34 183 ILE A N 1
ATOM 1441 C CA . ILE A 1 183 ? -0.471 3.424 -21.585 1.00 37.34 183 ILE A CA 1
ATOM 1442 C C . ILE A 1 183 ? -0.947 2.166 -22.340 1.00 37.34 183 ILE A C 1
ATOM 1444 O O . ILE A 1 183 ? -0.460 1.886 -23.438 1.00 37.34 183 ILE A O 1
ATOM 1448 N N . ASP A 1 184 ? -1.953 1.436 -21.844 1.00 40.94 184 ASP A N 1
ATOM 1449 C CA . ASP A 1 184 ? -2.566 0.294 -22.547 1.00 40.94 184 ASP A CA 1
ATOM 1450 C C . ASP A 1 184 ? -3.219 0.708 -23.889 1.00 40.94 184 ASP A C 1
ATOM 1452 O O . ASP A 1 184 ? -3.536 -0.139 -24.728 1.00 40.94 184 ASP A O 1
ATOM 1456 N N . TRP A 1 185 ? -3.358 2.017 -24.146 1.00 45.84 185 TRP A N 1
ATOM 1457 C CA . TRP A 1 185 ? -3.735 2.563 -25.453 1.00 45.84 185 TRP A CA 1
ATOM 1458 C C . TRP A 1 185 ? -2.618 2.468 -26.513 1.00 45.84 185 TRP A C 1
ATOM 1460 O O . TRP A 1 185 ? -2.897 2.524 -27.710 1.00 45.84 185 TRP A O 1
ATOM 1470 N N . GLN A 1 186 ? -1.353 2.294 -26.111 1.00 40.88 186 GLN A N 1
ATOM 1471 C CA . GLN A 1 186 ? -0.188 2.327 -27.011 1.00 40.88 186 GLN A CA 1
ATOM 1472 C C . GLN A 1 186 ? 0.399 0.945 -27.348 1.00 40.88 186 GLN A C 1
ATOM 1474 O O . GLN A 1 186 ? 1.214 0.844 -28.264 1.00 40.88 186 GLN A O 1
ATOM 1479 N N . CYS A 1 187 ? -0.057 -0.140 -26.709 1.00 44.94 187 CYS A N 1
ATOM 1480 C CA . CYS A 1 187 ? 0.336 -1.517 -27.055 1.00 44.94 187 CYS A CA 1
ATOM 1481 C C . CYS A 1 187 ? -0.720 -2.237 -27.923 1.00 44.94 187 CYS A C 1
ATOM 1483 O O . CYS A 1 187 ? -1.207 -3.318 -27.603 1.00 44.94 187 CYS A O 1
ATOM 1485 N N . GLY A 1 188 ? -1.090 -1.587 -29.030 1.00 48.47 188 GLY A N 1
ATOM 1486 C CA . GLY A 1 188 ? -1.214 -2.128 -30.396 1.00 48.47 188 GLY A CA 1
ATOM 1487 C C . GLY A 1 188 ? -2.050 -3.367 -30.765 1.00 48.47 188 GLY A C 1
ATOM 1488 O O . GLY A 1 188 ? -2.427 -3.443 -31.928 1.00 48.47 188 GLY A O 1
ATOM 1489 N N . GLU A 1 189 ? -2.376 -4.321 -29.888 1.00 50.53 189 GLU A N 1
ATOM 1490 C CA . GLU A 1 189 ? -2.972 -5.600 -30.344 1.00 50.53 189 GLU A CA 1
ATOM 1491 C C . GLU A 1 189 ? -4.117 -6.164 -29.491 1.00 50.53 189 GLU A C 1
ATOM 1493 O O . GLU A 1 189 ? -4.871 -7.009 -29.974 1.00 50.53 189 GLU A O 1
ATOM 1498 N N . HIS A 1 190 ? -4.336 -5.704 -28.253 1.00 53.00 190 HIS A N 1
ATOM 1499 C CA . HIS A 1 190 ? -5.312 -6.358 -27.358 1.00 53.00 190 HIS A CA 1
ATOM 1500 C C . HIS A 1 190 ? -6.454 -5.475 -26.830 1.00 53.00 190 HIS A C 1
ATOM 1502 O O . HIS A 1 190 ? -7.443 -6.013 -26.324 1.00 53.00 190 HIS A O 1
ATOM 1508 N N . ALA A 1 191 ? -6.401 -4.153 -27.012 1.00 53.06 191 ALA A N 1
ATOM 1509 C CA . ALA A 1 191 ? -7.489 -3.254 -26.610 1.00 53.06 191 ALA A CA 1
ATOM 1510 C C . ALA A 1 191 ? -8.789 -3.519 -27.401 1.00 53.06 191 ALA A C 1
ATOM 1512 O O . ALA A 1 191 ? -9.871 -3.639 -26.817 1.00 53.06 191 ALA A O 1
ATOM 1513 N N . GLY A 1 192 ? -8.679 -3.727 -28.720 1.00 57.06 192 GLY A N 1
ATOM 1514 C CA . GLY A 1 192 ? -9.812 -4.104 -29.574 1.00 57.06 192 GLY A CA 1
ATOM 1515 C C . GLY A 1 192 ? -10.421 -5.459 -29.195 1.00 57.06 192 GLY A C 1
ATOM 1516 O O . GLY A 1 192 ? -11.641 -5.598 -29.138 1.00 57.06 192 GLY A O 1
ATOM 1517 N N . LEU A 1 193 ? -9.581 -6.436 -28.836 1.00 61.47 193 LEU A N 1
ATOM 1518 C CA . LEU A 1 193 ? -10.017 -7.774 -28.419 1.00 61.47 193 LEU A CA 1
ATOM 1519 C C . LEU A 1 193 ? -10.758 -7.760 -27.078 1.00 61.47 193 LEU A C 1
ATOM 1521 O O . LEU A 1 193 ? -11.758 -8.462 -26.929 1.00 61.47 193 LEU A O 1
ATOM 1525 N N . ARG A 1 194 ? -10.323 -6.945 -26.107 1.00 55.88 194 ARG A N 1
ATOM 1526 C CA . ARG A 1 194 ? -11.029 -6.793 -24.822 1.00 55.88 194 ARG A CA 1
ATOM 1527 C C . ARG A 1 194 ? -12.389 -6.113 -24.997 1.00 55.88 194 ARG A C 1
ATOM 1529 O O . ARG A 1 194 ? -13.378 -6.587 -24.436 1.00 55.88 194 ARG A O 1
ATOM 1536 N N . SER A 1 195 ? -12.464 -5.067 -25.823 1.00 65.06 195 SER A N 1
ATOM 1537 C CA . SER A 1 195 ? -13.731 -4.402 -26.160 1.00 65.06 195 SER A CA 1
ATOM 1538 C C . SER A 1 195 ? -14.700 -5.351 -26.884 1.00 65.06 195 SER A C 1
ATOM 1540 O O . SER A 1 195 ? -15.851 -5.505 -26.468 1.00 65.06 195 SER A O 1
ATOM 1542 N N . ALA A 1 196 ? -14.210 -6.094 -27.884 1.00 66.06 196 ALA A N 1
ATOM 1543 C CA . ALA A 1 196 ? -14.988 -7.110 -28.591 1.00 66.06 196 ALA A CA 1
ATOM 1544 C C . ALA A 1 196 ? -15.468 -8.232 -27.654 1.00 66.06 196 ALA A C 1
ATOM 1546 O O . ALA A 1 196 ? -16.636 -8.611 -27.697 1.00 66.06 196 ALA A O 1
ATOM 1547 N N . LYS A 1 197 ? -14.612 -8.720 -26.745 1.00 74.19 197 LYS A N 1
ATOM 1548 C CA . LYS A 1 197 ? -14.976 -9.730 -25.737 1.00 74.19 197 LYS A CA 1
ATOM 1549 C C . LYS A 1 197 ? -16.099 -9.243 -24.819 1.00 74.19 197 LYS A C 1
ATOM 1551 O O . LYS A 1 197 ? -17.038 -9.993 -24.558 1.00 74.19 197 LYS A O 1
ATOM 1556 N N . ASN A 1 198 ? -16.032 -7.998 -24.351 1.00 70.56 198 ASN A N 1
ATOM 1557 C CA . ASN A 1 198 ? -17.067 -7.418 -23.494 1.00 70.56 198 ASN A CA 1
ATOM 1558 C C . ASN A 1 198 ? -18.394 -7.230 -24.246 1.00 70.56 198 ASN A C 1
ATOM 1560 O O . ASN A 1 198 ? -19.459 -7.506 -23.688 1.00 70.56 198 ASN A O 1
ATOM 1564 N N . LEU A 1 199 ? -18.345 -6.826 -25.520 1.00 71.25 199 LEU A N 1
ATOM 1565 C CA . LEU A 1 199 ? -19.528 -6.719 -26.375 1.00 71.25 199 LEU A CA 1
ATOM 1566 C C . LEU A 1 199 ? -20.171 -8.093 -26.623 1.00 71.25 199 LEU A C 1
ATOM 1568 O O . LEU A 1 199 ? -21.374 -8.250 -26.415 1.00 71.25 199 LEU A O 1
ATOM 1572 N N . ILE A 1 200 ? -19.371 -9.103 -26.979 1.00 79.56 200 ILE A N 1
ATOM 1573 C CA . ILE A 1 200 ? -19.833 -10.485 -27.173 1.00 79.56 200 ILE A CA 1
ATOM 1574 C C . ILE A 1 200 ? -20.431 -11.035 -25.875 1.00 79.56 200 ILE A C 1
ATOM 1576 O O . ILE A 1 200 ? -21.511 -11.617 -25.903 1.00 79.56 200 ILE A O 1
ATOM 1580 N N . GLY A 1 201 ? -19.794 -10.801 -24.725 1.00 82.00 201 GLY A N 1
ATOM 1581 C CA . GLY A 1 201 ? -20.316 -11.228 -23.425 1.00 82.00 201 GLY A CA 1
ATOM 1582 C C . GLY A 1 201 ? -21.669 -10.596 -23.079 1.00 82.00 201 GLY A C 1
ATOM 1583 O O . GLY A 1 201 ? -22.541 -11.266 -22.526 1.00 82.00 201 GLY A O 1
ATOM 1584 N N . ARG A 1 202 ? -21.885 -9.324 -23.438 1.00 71.12 202 ARG A N 1
ATOM 1585 C CA . ARG A 1 202 ? -23.185 -8.652 -23.273 1.00 71.12 202 ARG A CA 1
ATOM 1586 C C . ARG A 1 202 ? -24.253 -9.226 -24.201 1.00 71.12 202 ARG A C 1
ATOM 1588 O O . ARG A 1 202 ? -25.360 -9.495 -23.742 1.00 71.12 202 ARG A O 1
ATOM 1595 N N . LEU A 1 203 ? -23.922 -9.431 -25.475 1.00 76.56 203 LEU A N 1
ATOM 1596 C CA . LEU A 1 203 ? -24.842 -10.002 -26.463 1.00 76.56 203 LEU A CA 1
ATOM 1597 C C . LEU A 1 203 ? -25.209 -11.451 -26.127 1.00 76.56 203 LEU A C 1
ATOM 1599 O O . LEU A 1 203 ? -26.378 -11.812 -26.207 1.00 76.56 203 LEU A O 1
ATOM 1603 N N . ALA A 1 204 ? -24.244 -12.252 -25.671 1.00 80.12 204 ALA A N 1
ATOM 1604 C CA . ALA A 1 204 ? -24.469 -13.629 -25.245 1.00 80.12 204 ALA A CA 1
ATOM 1605 C C . ALA A 1 204 ? -25.446 -13.703 -24.068 1.00 80.12 204 ALA A C 1
ATOM 1607 O O . ALA A 1 204 ? -26.387 -14.484 -24.126 1.00 80.12 204 ALA A O 1
ATOM 1608 N N . LYS A 1 205 ? -25.293 -12.841 -23.049 1.00 74.62 205 LYS A N 1
ATOM 1609 C CA . LYS A 1 205 ? -26.242 -12.759 -21.923 1.00 74.62 205 LYS A CA 1
ATOM 1610 C C . LYS A 1 205 ? -27.660 -12.419 -22.385 1.00 74.62 205 LYS A C 1
ATOM 1612 O O . LYS A 1 205 ? -28.621 -13.001 -21.888 1.00 74.62 205 LYS A O 1
ATOM 1617 N N . TYR A 1 206 ? -27.782 -11.505 -23.348 1.00 70.25 206 TYR A N 1
ATOM 1618 C CA . TYR A 1 206 ? -29.069 -11.127 -23.928 1.00 70.25 206 TYR A CA 1
ATOM 1619 C C . TYR A 1 206 ? -29.694 -12.287 -24.713 1.00 70.25 206 TYR A C 1
ATOM 1621 O O . TYR A 1 206 ? -30.860 -12.605 -24.510 1.00 70.25 206 TYR A O 1
ATOM 1629 N N . ALA A 1 207 ? -28.905 -12.973 -25.542 1.00 72.69 207 ALA A N 1
ATOM 1630 C CA . ALA A 1 207 ? -29.346 -14.144 -26.295 1.00 72.69 207 ALA A CA 1
ATOM 1631 C C . ALA A 1 207 ? -29.748 -15.306 -25.373 1.00 72.69 207 ALA A C 1
ATOM 1633 O O . ALA A 1 207 ? -30.764 -15.951 -25.607 1.00 72.69 207 ALA A O 1
ATOM 1634 N N . THR A 1 208 ? -29.007 -15.549 -24.288 1.00 76.44 208 THR A N 1
ATOM 1635 C CA . THR A 1 208 ? -29.364 -16.582 -23.306 1.00 76.44 208 THR A CA 1
ATOM 1636 C C . THR A 1 208 ? -30.620 -16.225 -22.521 1.00 76.44 208 THR A C 1
ATOM 1638 O O . THR A 1 208 ? -31.435 -17.104 -22.276 1.00 76.44 208 THR A O 1
ATOM 1641 N N . ALA A 1 209 ? -30.813 -14.950 -22.163 1.00 73.19 209 ALA A N 1
ATOM 1642 C CA . ALA A 1 209 ? -32.041 -14.495 -21.511 1.00 73.19 209 ALA A CA 1
ATOM 1643 C C . ALA A 1 209 ? -33.249 -14.601 -22.456 1.00 73.19 209 ALA A C 1
ATOM 1645 O O . ALA A 1 209 ? -34.322 -15.017 -22.037 1.00 73.19 209 ALA A O 1
ATOM 1646 N N . TRP A 1 210 ? -33.048 -14.299 -23.742 1.00 71.12 210 TRP A N 1
ATOM 1647 C CA . TRP A 1 210 ? -34.055 -14.449 -24.791 1.00 71.12 210 TRP A CA 1
ATOM 1648 C C . TRP A 1 210 ? -34.445 -15.917 -25.025 1.00 71.12 210 TRP A C 1
ATOM 1650 O O . TRP A 1 210 ? -35.626 -16.225 -25.139 1.00 71.12 210 TRP A O 1
ATOM 1660 N N . LEU A 1 211 ? -33.471 -16.835 -25.036 1.00 71.06 211 LEU A N 1
ATOM 1661 C CA . LEU A 1 211 ? -33.714 -18.279 -25.159 1.00 71.06 211 LEU A CA 1
ATOM 1662 C C . LEU A 1 211 ? -34.338 -18.898 -23.900 1.00 71.06 211 LEU A C 1
ATOM 1664 O O . LEU A 1 211 ? -35.012 -19.919 -23.996 1.00 71.06 211 LEU A O 1
ATOM 1668 N N . ALA A 1 212 ? -34.098 -18.312 -22.727 1.00 72.94 212 ALA A N 1
ATOM 1669 C CA . ALA A 1 212 ? -34.639 -18.798 -21.463 1.00 72.94 212 ALA A CA 1
ATOM 1670 C C . ALA A 1 212 ? -36.092 -18.360 -21.216 1.00 72.94 212 ALA A C 1
ATOM 1672 O O . ALA A 1 212 ? -36.729 -18.909 -20.319 1.00 72.94 212 ALA A O 1
ATOM 1673 N N . ASP A 1 213 ? -36.617 -17.398 -21.984 1.00 69.62 213 ASP A N 1
ATOM 1674 C CA . ASP A 1 213 ? -37.990 -16.917 -21.842 1.00 69.62 213 ASP A CA 1
ATOM 1675 C C . ASP A 1 213 ? -39.002 -17.869 -22.532 1.00 69.62 213 ASP A C 1
ATOM 1677 O O . ASP A 1 213 ? -39.042 -17.965 -23.768 1.00 69.62 213 ASP A O 1
ATOM 1681 N N . PRO A 1 214 ? -39.884 -18.552 -21.773 1.00 62.38 214 PRO A N 1
ATOM 1682 C CA . PRO A 1 214 ? -40.882 -19.465 -22.331 1.00 62.38 214 PRO A CA 1
ATOM 1683 C C . PRO A 1 214 ? -41.956 -18.773 -23.191 1.00 62.38 214 PRO A C 1
ATOM 1685 O O . PRO A 1 214 ? -42.623 -19.447 -23.982 1.00 62.38 214 PRO A O 1
ATOM 1688 N N . MET A 1 215 ? -42.163 -17.456 -23.048 1.00 58.28 215 MET A N 1
ATOM 1689 C CA . MET A 1 215 ? -43.096 -16.674 -23.879 1.00 58.28 215 MET A CA 1
ATOM 1690 C C . MET A 1 215 ? -42.541 -16.433 -25.286 1.00 58.28 215 MET A C 1
ATOM 1692 O O . MET A 1 215 ? -43.291 -16.468 -26.262 1.00 58.28 215 MET A O 1
ATOM 1696 N N . VAL A 1 216 ? -41.225 -16.248 -25.407 1.00 57.56 216 VAL A N 1
ATOM 1697 C CA . VAL A 1 216 ? -40.543 -15.994 -26.684 1.00 57.56 216 VAL A CA 1
ATOM 1698 C C . VAL A 1 216 ? -40.519 -17.249 -27.551 1.00 57.56 216 VAL A C 1
ATOM 1700 O O . VAL A 1 216 ? -40.818 -17.180 -28.744 1.00 57.56 216 VAL A O 1
ATOM 1703 N N . ILE A 1 217 ? -40.266 -18.415 -26.948 1.00 55.97 217 ILE A N 1
ATOM 1704 C CA . ILE A 1 217 ? -40.346 -19.703 -27.648 1.00 55.97 217 ILE A CA 1
ATOM 1705 C C . ILE A 1 217 ? -41.765 -19.914 -28.191 1.00 55.97 217 ILE A C 1
ATOM 1707 O O . ILE A 1 217 ? -41.911 -20.226 -29.368 1.00 55.97 217 ILE A O 1
ATOM 1711 N N . LYS A 1 218 ? -42.810 -19.642 -27.391 1.00 53.72 218 LYS A N 1
ATOM 1712 C CA . LYS A 1 218 ? -44.214 -19.722 -27.838 1.00 53.72 218 LYS A CA 1
ATOM 1713 C C . LYS A 1 218 ? -44.551 -18.733 -28.953 1.00 53.72 218 LYS A C 1
ATOM 1715 O O . LYS A 1 218 ? -45.330 -19.089 -29.831 1.00 53.72 218 LYS A O 1
ATOM 1720 N N . ALA A 1 219 ? -43.978 -17.528 -28.950 1.00 52.41 219 ALA A N 1
ATOM 1721 C CA . ALA A 1 219 ? -44.180 -16.545 -30.015 1.00 52.41 219 ALA A CA 1
ATOM 1722 C C . ALA A 1 219 ? -43.575 -17.013 -31.350 1.00 52.41 219 ALA A C 1
ATOM 1724 O O . ALA A 1 219 ? -44.213 -16.876 -32.392 1.00 52.41 219 ALA A O 1
ATOM 1725 N N . VAL A 1 220 ? -42.392 -17.637 -31.331 1.00 52.91 220 VAL A N 1
ATOM 1726 C CA . VAL A 1 220 ? -41.766 -18.206 -32.539 1.00 52.91 220 VAL A CA 1
ATOM 1727 C C . VAL A 1 220 ? -42.551 -19.420 -33.058 1.00 52.91 220 VAL A C 1
ATOM 1729 O O . VAL A 1 220 ? -42.728 -19.557 -34.272 1.00 52.91 220 VAL A O 1
ATOM 1732 N N . THR A 1 221 ? -43.110 -20.259 -32.176 1.00 49.78 221 THR A N 1
ATOM 1733 C CA . THR A 1 221 ? -44.020 -21.344 -32.590 1.00 49.78 221 THR A CA 1
ATOM 1734 C C . THR A 1 221 ? -45.358 -20.816 -33.127 1.00 49.78 221 T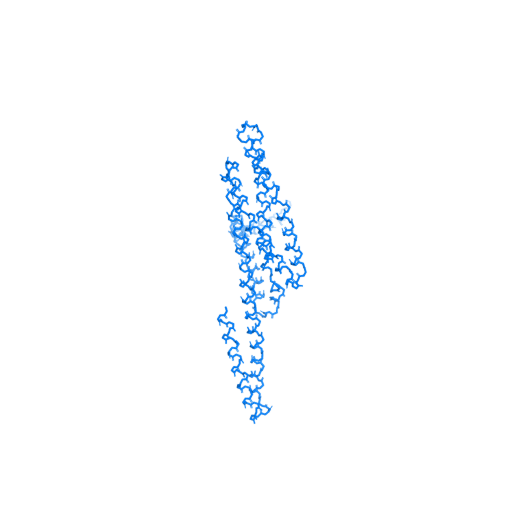HR A C 1
ATOM 1736 O O . THR A 1 221 ? -45.874 -21.352 -34.103 1.00 49.78 221 THR A O 1
ATOM 1739 N N . PHE A 1 222 ? -45.904 -19.731 -32.560 1.00 46.19 222 PHE A N 1
ATOM 1740 C CA . PHE A 1 222 ? -47.130 -19.086 -33.056 1.00 46.19 222 PHE A CA 1
ATOM 1741 C C . PHE A 1 222 ? -46.947 -18.480 -34.454 1.00 46.19 222 PHE A C 1
ATOM 1743 O O . PHE A 1 222 ? -47.806 -18.648 -35.318 1.00 46.19 222 PHE A O 1
ATOM 1750 N N . PHE A 1 223 ? -45.809 -17.830 -34.716 1.00 46.62 223 PHE A N 1
ATOM 1751 C CA . PHE A 1 223 ? -45.521 -17.247 -36.030 1.00 46.62 223 PHE A CA 1
ATOM 1752 C C . PHE A 1 223 ? -45.265 -18.295 -37.123 1.00 46.62 223 PHE A C 1
ATOM 1754 O O . PHE A 1 223 ? -45.480 -18.003 -38.299 1.00 46.62 223 PHE A O 1
ATOM 1761 N N . THR A 1 224 ? -44.844 -19.509 -36.758 1.00 50.72 224 THR A N 1
ATOM 1762 C CA . THR A 1 224 ? -44.552 -20.584 -37.722 1.00 50.72 224 THR A CA 1
ATOM 1763 C C . THR A 1 224 ? -45.730 -21.528 -37.976 1.00 50.72 224 THR A C 1
ATOM 1765 O O . THR A 1 224 ? -45.792 -22.099 -39.061 1.00 50.72 224 THR A O 1
ATOM 1768 N N . PHE A 1 225 ? -46.694 -21.649 -37.052 1.00 47.88 225 PHE A N 1
ATOM 1769 C CA . PHE A 1 225 ? -47.831 -22.573 -37.203 1.00 47.88 225 PHE A CA 1
ATOM 1770 C C . PHE A 1 225 ? -49.226 -21.925 -37.325 1.00 47.88 225 PHE A C 1
ATOM 1772 O O . PHE A 1 225 ? -50.122 -22.591 -37.837 1.00 47.88 225 PHE A O 1
ATOM 1779 N N . ASP A 1 226 ? -49.437 -20.655 -36.944 1.00 47.44 226 ASP A N 1
ATOM 1780 C CA . ASP A 1 226 ? -50.794 -20.054 -36.893 1.00 47.44 226 ASP A CA 1
ATOM 1781 C C . ASP A 1 226 ? -51.112 -19.072 -38.050 1.00 47.44 226 ASP A C 1
ATOM 1783 O O . ASP A 1 226 ? -52.258 -18.671 -38.273 1.00 47.44 226 ASP A O 1
ATOM 1787 N N . MET A 1 227 ? -50.110 -18.714 -38.863 1.00 45.06 227 MET A N 1
ATOM 1788 C CA . MET A 1 227 ? -50.296 -17.868 -40.055 1.00 45.06 227 MET A CA 1
ATOM 1789 C C . MET A 1 227 ? -51.062 -18.513 -41.234 1.00 45.06 227 MET A C 1
ATOM 1791 O O . MET A 1 227 ? -51.746 -17.764 -41.940 1.00 45.06 227 MET A O 1
ATOM 1795 N N . PRO A 1 228 ? -51.039 -19.842 -41.490 1.00 49.47 228 PRO A N 1
ATOM 1796 C CA . PRO A 1 228 ? -51.790 -20.394 -42.618 1.00 49.47 228 PRO A CA 1
ATOM 1797 C C . PRO A 1 228 ? -53.307 -20.449 -42.368 1.00 49.47 228 PRO A C 1
ATOM 1799 O O . PRO A 1 228 ? -54.080 -20.303 -43.314 1.00 49.47 228 PRO A O 1
ATOM 1802 N N . PHE A 1 229 ? -53.762 -20.611 -41.118 1.00 47.06 229 PHE A N 1
ATOM 1803 C CA . PHE A 1 229 ? -55.192 -20.779 -40.821 1.00 47.06 229 PHE A CA 1
ATOM 1804 C C . PHE A 1 229 ? -55.970 -19.458 -40.855 1.00 47.06 229 PHE A C 1
ATOM 1806 O O . PHE A 1 229 ? -57.033 -19.383 -41.476 1.00 47.06 229 PHE A O 1
ATOM 1813 N N . ARG A 1 230 ? -55.414 -18.374 -40.296 1.00 51.41 230 ARG A N 1
ATOM 1814 C CA . ARG A 1 230 ? -56.083 -17.058 -40.305 1.00 51.41 230 ARG A CA 1
ATOM 1815 C C . ARG A 1 230 ? -56.093 -16.383 -41.678 1.00 51.41 230 ARG A C 1
ATOM 1817 O O . ARG A 1 230 ? -56.988 -15.585 -41.964 1.00 51.41 230 ARG A O 1
ATOM 1824 N N . PHE A 1 231 ? -55.143 -16.718 -42.556 1.00 51.34 231 PHE A N 1
ATOM 1825 C CA . PHE A 1 231 ? -55.139 -16.214 -43.932 1.00 51.34 231 PHE A CA 1
ATOM 1826 C C . PHE A 1 231 ? -56.244 -16.863 -44.783 1.00 51.34 231 PHE A C 1
ATOM 1828 O O . PHE A 1 231 ? -56.929 -16.160 -45.526 1.00 51.34 231 PHE A O 1
ATOM 1835 N N . ILE A 1 232 ? -56.490 -18.169 -44.625 1.00 50.56 232 ILE A N 1
ATOM 1836 C CA . ILE A 1 232 ? -57.578 -18.873 -45.327 1.00 50.56 232 ILE A CA 1
ATOM 1837 C C . ILE A 1 232 ? -58.952 -18.375 -44.850 1.00 50.56 232 ILE A C 1
ATOM 1839 O O . ILE A 1 232 ? -59.835 -18.128 -45.673 1.00 50.56 232 ILE A O 1
ATOM 1843 N N . GLU A 1 233 ? -59.124 -18.131 -43.549 1.00 49.31 233 GLU A N 1
ATOM 1844 C CA . GLU A 1 233 ? -60.384 -17.626 -42.985 1.00 49.31 233 GLU A CA 1
ATOM 1845 C C . GLU A 1 233 ? -60.701 -16.188 -43.454 1.00 49.31 233 GLU A C 1
ATOM 1847 O O . GLU A 1 233 ? -61.829 -15.880 -43.842 1.00 49.31 233 GLU A O 1
ATOM 1852 N N . SER A 1 234 ? -59.680 -15.327 -43.543 1.00 50.97 234 SER A N 1
ATOM 1853 C CA . SER A 1 234 ? -59.756 -13.974 -44.126 1.00 50.97 234 SER A CA 1
ATOM 1854 C C . SER A 1 234 ? -60.164 -13.981 -45.609 1.00 50.97 234 SER A C 1
ATOM 1856 O O . SER A 1 234 ? -60.969 -13.150 -46.047 1.00 50.97 234 SER A O 1
ATOM 1858 N N . VAL A 1 235 ? -59.648 -14.936 -46.390 1.00 53.12 235 VAL A N 1
ATOM 1859 C CA . VAL A 1 235 ? -59.959 -15.069 -47.822 1.00 53.12 235 VAL A CA 1
ATOM 1860 C C . VAL A 1 235 ? -61.374 -15.616 -48.043 1.00 53.12 235 VAL A C 1
ATOM 1862 O O . VAL A 1 235 ? -62.076 -15.139 -48.939 1.00 53.12 235 VAL A O 1
ATOM 1865 N N . LEU A 1 236 ? -61.837 -16.554 -47.212 1.00 51.53 236 LEU A N 1
ATOM 1866 C CA . LEU A 1 236 ? -63.202 -17.088 -47.289 1.00 51.53 236 LEU A CA 1
ATOM 1867 C C . LEU A 1 236 ? -64.253 -16.049 -46.867 1.00 51.53 236 LEU A C 1
ATOM 1869 O O . LEU A 1 236 ? -65.271 -15.895 -47.543 1.00 51.53 236 LEU A O 1
ATOM 1873 N N . ASN A 1 237 ? -63.977 -15.254 -45.830 1.00 53.75 237 ASN A N 1
ATOM 1874 C CA . ASN A 1 237 ? -64.915 -14.241 -45.338 1.00 53.75 237 ASN A CA 1
ATOM 1875 C C . ASN A 1 237 ? -65.024 -13.016 -46.276 1.00 53.75 237 ASN A C 1
ATOM 1877 O O . ASN A 1 237 ? -66.061 -12.357 -46.343 1.00 53.75 237 ASN A O 1
ATOM 1881 N N . LYS A 1 238 ? -63.990 -12.738 -47.087 1.00 51.56 238 LYS A N 1
ATOM 1882 C CA . LYS A 1 238 ? -64.046 -11.703 -48.138 1.00 51.56 238 LYS A CA 1
ATOM 1883 C C . LYS A 1 238 ? -64.854 -12.106 -49.375 1.00 51.56 238 LYS A C 1
ATOM 1885 O O . LYS A 1 238 ? -65.369 -11.219 -50.050 1.00 51.56 238 LYS A O 1
ATOM 1890 N N . LYS A 1 239 ? -65.022 -13.402 -49.669 1.00 46.72 239 LYS A N 1
ATOM 1891 C CA . LYS A 1 239 ? -65.905 -13.850 -50.767 1.00 46.72 239 LYS A CA 1
ATOM 1892 C C . LYS A 1 239 ? -67.387 -13.889 -50.379 1.00 46.72 239 LYS A C 1
ATOM 1894 O O . LYS A 1 239 ? -68.232 -13.770 -51.261 1.00 46.72 239 LYS A O 1
ATOM 1899 N N . GLY A 1 240 ? -67.709 -13.969 -49.086 1.00 48.00 240 GLY A N 1
ATOM 1900 C CA . GLY A 1 240 ? -69.090 -13.945 -48.584 1.00 48.00 240 GLY A CA 1
ATOM 1901 C C . GLY A 1 240 ? -69.790 -12.579 -48.647 1.00 48.00 240 GLY A C 1
ATOM 1902 O O . GLY A 1 240 ? -71.002 -12.523 -48.499 1.00 48.00 240 GLY A O 1
ATOM 1903 N N . LYS A 1 241 ? -69.058 -11.484 -48.900 1.00 51.75 241 LYS A N 1
ATOM 1904 C CA . LYS A 1 241 ? -69.612 -10.116 -48.992 1.00 51.75 241 LYS A CA 1
ATOM 1905 C C . LYS A 1 241 ? -69.888 -9.616 -50.417 1.00 51.75 241 LYS A C 1
ATOM 1907 O O . LYS A 1 241 ? -70.264 -8.463 -50.575 1.00 51.75 241 LYS A O 1
ATOM 1912 N N . ILE A 1 242 ? -69.699 -10.447 -51.448 1.00 51.66 242 ILE A N 1
ATOM 1913 C CA . ILE A 1 242 ? -69.964 -10.062 -52.853 1.00 51.66 242 ILE A CA 1
ATOM 1914 C C . ILE A 1 242 ? -71.313 -10.607 -53.361 1.00 51.66 242 ILE A C 1
ATOM 1916 O O . ILE A 1 242 ? -71.803 -10.170 -54.393 1.00 51.66 242 ILE A O 1
ATOM 1920 N N . PHE A 1 243 ? -71.974 -11.496 -52.618 1.00 48.69 243 PHE A N 1
ATOM 1921 C CA . PHE A 1 243 ? -73.328 -11.943 -52.941 1.00 48.69 243 PHE A CA 1
ATOM 1922 C C . PHE A 1 243 ? -74.177 -11.986 -51.680 1.00 48.69 243 PHE A C 1
ATOM 1924 O O . PHE A 1 243 ? -74.242 -13.023 -51.020 1.00 48.69 243 PHE A O 1
ATOM 1931 N N . LYS A 1 244 ? -74.797 -10.848 -51.364 1.00 41.19 244 LYS A N 1
ATOM 1932 C CA . LYS A 1 244 ? -76.199 -10.705 -50.944 1.00 41.19 244 LYS A CA 1
ATOM 1933 C C . LYS A 1 244 ? -76.396 -9.329 -50.315 1.00 41.19 244 LYS A C 1
ATOM 1935 O O . LYS A 1 244 ? -75.732 -8.990 -49.337 1.00 41.19 244 LYS A O 1
ATOM 1940 N N . ASP A 1 245 ? -77.277 -8.591 -50.979 1.00 44.78 245 ASP A N 1
ATOM 1941 C CA . ASP A 1 245 ? -78.109 -7.507 -50.460 1.00 44.78 245 ASP A CA 1
ATOM 1942 C C . ASP A 1 245 ? -78.623 -7.760 -49.033 1.00 44.78 245 ASP A C 1
ATOM 1944 O O . ASP A 1 245 ? -78.945 -8.934 -48.714 1.00 44.78 245 ASP A O 1
#

Radius of gyration: 34.12 Å; Cα contacts (8 Å, |Δi|>4): 154; chains: 1; bounding box: 110×36×87 Å

Foldseek 3Di:
DVVLVVLLVVLVVLLVVLCVQCVVPVPDPSSVVSNVSSVVSNVSSVVVVVVVVLVVLLVVLLVLLVVLLVLLVCLVVDQDPVVLVVSCVVNVVSLVVSLVSLLVVLVVDPPVVLSVLSVVLSVQLVVLVVVLSVLSVVLNVCVVVVHPCNVVSVVSNVVSSVSNNVSSVSSSVSSPDDCVVVVVVPPDDPPVVVVVVVVVVVVVVVVVVCVPDPVNVVVVVCVVPVVVPVVVVVVVVVVVPVDDD

Nearest PDB structures (foldseek):
  3zdl-assembly1_A  TM=9.535E-01  e=3.250E-11  Gallus gallus
  2gdc-assembly1_A  TM=9.765E-01  e=7.510E-11  Gallus gallus
  1ydi-assembly1_A  TM=9.431E-01  e=1.357E-10  Homo sapiens
  2gww-assembly1_A  TM=8.973E-01  e=7.889E-11  Homo sapiens
  3tj6-assembly1_A  TM=7.204E-01  e=2.540E-11  Homo sapiens

pLDDT: mean 84.59, std 18.62, range [37.34, 98.62]

Secondary structure (DSSP, 8-state):
-HHHHHHHHHHHHHHHHHHHHHHH-TT-HHHHHHHHHHHHHHHHHHHHHHHHHHHHHHHHHHHHHHHHHHHHTTGGG--SHHHHHHHHHHHHHHHHHHHHHHHHHHHH-S-HHHHHHHHHHHHHHHHHHHHHHHHHHHHHHHHHTT-TTHHHHHHHHHHHHHHHHHHHHHHHHHHT--THHHHTTTSTTSHHHHHHHHHHHHHHHHHHHHHH-HHHHHHHHHHHHSHHHHHHHHHHHHHTTSS--

Organism: Dibothriocephalus latus (NCBI:txid60516)

Solvent-accessible surface area (backbone atoms only — not comparable to full-atom values): 13075 Å² total; per-residue (Å²): 99,73,73,26,51,51,39,31,54,55,14,50,50,32,38,52,52,14,51,56,40,34,72,77,34,83,80,39,65,67,18,54,50,29,36,54,53,9,54,52,29,37,54,55,14,51,49,45,40,54,50,46,51,51,56,49,54,46,50,55,49,43,50,40,46,50,52,49,50,60,56,57,66,48,60,83,74,60,79,47,74,67,54,47,52,53,48,51,66,59,45,51,61,51,49,51,50,34,49,48,54,51,53,58,49,31,75,70,46,84,53,59,74,50,22,54,49,36,54,49,30,48,53,49,47,65,60,41,51,65,50,33,56,48,28,47,52,49,22,45,50,26,52,77,70,68,41,90,60,25,64,60,29,44,53,51,25,52,49,41,50,49,52,46,47,51,40,50,49,51,33,48,53,45,66,66,65,56,72,56,82,69,48,56,78,73,62,87,76,51,62,67,53,53,53,50,49,54,52,50,53,53,51,48,54,50,52,51,54,52,71,68,35,72,67,52,56,51,50,56,52,45,68,73,68,52,57,69,60,58,52,52,53,54,56,55,59,61,60,62,72,78,71,74,135

Sequence (245 aa):
MPPALFRVEEASQFLQDAVQLLGQDPTSQLGRKRLIEGSRGILQGTLAVLVAFDLSEVRKIVEYCKSVLAMLGQVEHIRSFSELAEFVKNLTPCMARMIKEVDERQQELVIQSHAELLERGIAQVKRITPILISSIKLFLNTTQQGLPAAHEAQLNRDYFLRQMSDEIQEIIRGLQLTSADDIDWQCGEHAGLRSAKNLIGRLAKYATAWLADPMVIKAVTFFTFDMPFRFIESVLNKKGKIFKD